Protein AF-A0A7S1GXP3-F1 (afdb_monomer_lite)

Radius of gyration: 18.38 Å; chains: 1; bounding box: 56×47×36 Å

Structure (mmCIF, N/CA/C/O backbone):
data_AF-A0A7S1GXP3-F1
#
_entry.id   AF-A0A7S1GXP3-F1
#
loop_
_atom_site.group_PDB
_atom_site.id
_atom_site.type_symbol
_atom_site.label_atom_id
_atom_site.label_alt_id
_atom_site.label_comp_id
_atom_site.label_asym_id
_atom_site.label_entity_id
_atom_site.label_seq_id
_atom_site.pdbx_PDB_ins_code
_atom_site.Cartn_x
_atom_site.Cartn_y
_atom_site.Cartn_z
_atom_site.occupancy
_atom_site.B_iso_or_equiv
_atom_site.auth_seq_id
_atom_site.auth_comp_id
_atom_site.auth_asym_id
_atom_site.auth_atom_id
_atom_site.pdbx_PDB_model_num
ATOM 1 N N . SER A 1 1 ? -36.654 4.474 -5.657 1.00 40.50 1 SER A N 1
ATOM 2 C CA . SER A 1 1 ? -35.958 5.036 -4.488 1.00 40.50 1 SER A CA 1
ATOM 3 C C . SER A 1 1 ? -34.924 6.006 -5.019 1.00 40.50 1 SER A C 1
ATOM 5 O O . SER A 1 1 ? -34.072 5.576 -5.785 1.00 40.50 1 SER A O 1
ATOM 7 N N . ALA A 1 2 ? -35.104 7.306 -4.794 1.00 31.89 2 ALA A N 1
ATOM 8 C CA . ALA A 1 2 ? -34.256 8.334 -5.389 1.00 31.89 2 ALA A CA 1
ATOM 9 C C . ALA A 1 2 ? -32.862 8.294 -4.750 1.00 31.89 2 ALA A C 1
ATOM 11 O O . ALA A 1 2 ? -32.750 8.305 -3.524 1.00 31.89 2 ALA A O 1
ATOM 12 N N . ILE A 1 3 ? -31.820 8.247 -5.581 1.00 35.88 3 ILE A N 1
ATOM 13 C CA . ILE A 1 3 ? -30.458 8.573 -5.163 1.00 35.88 3 ILE A CA 1
ATOM 14 C C . ILE A 1 3 ? -30.522 10.033 -4.725 1.00 35.88 3 ILE A C 1
ATOM 16 O O . ILE A 1 3 ? -30.713 10.928 -5.545 1.00 35.88 3 ILE A O 1
ATOM 20 N N . VAL A 1 4 ? -30.484 10.262 -3.415 1.00 35.09 4 VAL A N 1
ATOM 21 C CA . VAL A 1 4 ? -30.341 11.609 -2.879 1.00 35.09 4 VAL A CA 1
ATOM 22 C C . VAL A 1 4 ? -28.924 12.022 -3.229 1.00 35.09 4 VAL A C 1
ATOM 24 O O . VAL A 1 4 ? -27.967 11.542 -2.624 1.00 35.09 4 VAL A O 1
ATOM 27 N N . ASP A 1 5 ? -28.819 12.868 -4.245 1.00 39.25 5 ASP A N 1
ATOM 28 C CA . ASP A 1 5 ? -27.601 13.533 -4.670 1.00 39.25 5 ASP A CA 1
ATOM 29 C C . ASP A 1 5 ? -27.156 14.474 -3.541 1.00 39.25 5 ASP A C 1
ATOM 31 O O . ASP A 1 5 ? -27.454 15.666 -3.511 1.00 39.25 5 ASP A O 1
ATOM 35 N N . ARG A 1 6 ? -26.520 13.902 -2.514 1.00 40.72 6 ARG A N 1
ATOM 36 C CA . ARG A 1 6 ? -25.818 14.653 -1.473 1.00 40.72 6 ARG A CA 1
ATOM 37 C C . ARG A 1 6 ? -24.426 15.024 -1.979 1.00 40.72 6 ARG A C 1
ATOM 39 O O . ARG A 1 6 ? -23.439 14.842 -1.271 1.00 40.72 6 ARG A O 1
ATOM 46 N N . CYS A 1 7 ? -24.340 15.607 -3.174 1.00 42.84 7 CYS A N 1
ATOM 47 C CA . CYS A 1 7 ? -23.332 16.631 -3.386 1.00 42.84 7 CYS A CA 1
ATOM 48 C C . CYS A 1 7 ? -23.672 17.747 -2.399 1.00 42.84 7 CYS A C 1
ATOM 50 O O . CYS A 1 7 ? -24.620 18.507 -2.586 1.00 42.84 7 CYS A O 1
ATOM 52 N N . LEU A 1 8 ? -22.952 17.731 -1.276 1.00 45.56 8 LEU A N 1
ATOM 53 C CA . LEU A 1 8 ? -22.948 18.757 -0.245 1.00 45.56 8 LEU A CA 1
ATOM 54 C C . LEU A 1 8 ? -23.162 20.120 -0.902 1.00 45.56 8 LEU A C 1
ATOM 56 O O . LEU A 1 8 ? -22.421 20.491 -1.813 1.00 45.56 8 LEU A O 1
ATOM 60 N N . SER A 1 9 ? -24.192 20.836 -0.448 1.00 44.81 9 SER A N 1
ATOM 61 C CA . SER A 1 9 ? -24.385 22.251 -0.741 1.00 44.81 9 SER A CA 1
ATOM 62 C C . SER A 1 9 ? -23.021 22.937 -0.716 1.00 44.81 9 SER A C 1
ATOM 64 O O . SER A 1 9 ? -22.369 22.916 0.329 1.00 44.81 9 SER A O 1
ATOM 66 N N . GLN A 1 10 ? -22.569 23.457 -1.861 1.00 48.44 10 GLN A N 1
ATOM 67 C CA . GLN A 1 10 ? -21.279 24.128 -2.005 1.00 48.44 10 GLN A CA 1
ATOM 68 C C . GLN A 1 10 ? -21.212 25.322 -1.045 1.00 48.44 10 GLN A C 1
ATOM 70 O O . GLN A 1 10 ? -21.553 26.450 -1.389 1.00 48.44 10 GLN A O 1
ATOM 75 N N . SER A 1 11 ? -20.739 25.089 0.175 1.00 53.84 11 SER A N 1
ATOM 76 C CA . SER A 1 11 ? -19.990 26.099 0.904 1.00 53.84 11 SER A CA 1
ATOM 77 C C . SER A 1 11 ? -18.793 26.456 0.027 1.00 53.84 11 SER A C 1
ATOM 79 O O . SER A 1 11 ? -18.095 25.552 -0.433 1.00 53.84 11 SER A O 1
ATOM 81 N N . ALA A 1 12 ? -18.630 27.753 -0.258 1.00 56.69 12 ALA A N 1
ATOM 82 C CA . ALA A 1 12 ? -17.593 28.322 -1.113 1.00 56.69 12 ALA A CA 1
ATOM 83 C C . ALA A 1 12 ? -16.287 27.528 -0.998 1.00 56.69 12 ALA A C 1
ATOM 85 O O . ALA A 1 12 ? -15.641 27.520 0.050 1.00 56.69 12 ALA A O 1
ATOM 86 N N . CYS A 1 13 ? -15.950 26.792 -2.053 1.00 61.22 13 CYS A N 1
ATOM 87 C CA . CYS A 1 13 ? -14.786 25.934 -2.024 1.00 61.22 13 CYS A CA 1
ATOM 88 C C . CYS A 1 13 ? -13.539 26.821 -1.954 1.00 61.22 13 CYS A C 1
ATOM 90 O O . CYS A 1 13 ? -13.283 27.624 -2.853 1.00 61.22 13 CYS A O 1
ATOM 92 N N . SER A 1 14 ? -12.801 26.730 -0.851 1.00 62.28 14 SER A N 1
ATOM 93 C CA . SER A 1 14 ? -11.547 27.451 -0.681 1.00 62.28 14 SER A CA 1
ATOM 94 C C . SER A 1 14 ? -10.532 26.890 -1.673 1.00 62.28 14 SER A C 1
ATOM 96 O O . SER A 1 14 ? -10.102 25.744 -1.557 1.00 62.28 14 SER A O 1
ATOM 98 N N . SER A 1 15 ? -10.168 27.691 -2.676 1.00 69.75 15 SER A N 1
ATOM 99 C CA . SER A 1 15 ? -9.175 27.296 -3.673 1.00 69.75 15 SER A CA 1
ATOM 100 C C . SER A 1 15 ? -7.847 26.984 -2.985 1.00 69.75 15 SER A C 1
ATOM 102 O O . SER A 1 15 ? -7.285 27.852 -2.309 1.00 69.75 15 SER A O 1
ATOM 104 N N . TYR A 1 16 ? -7.326 25.774 -3.173 1.00 80.50 16 TYR A N 1
ATOM 105 C CA . TYR A 1 16 ? -5.973 25.444 -2.744 1.00 80.50 16 TYR A CA 1
ATOM 106 C C . TYR A 1 16 ? -4.968 26.390 -3.433 1.00 80.50 16 TYR A C 1
ATOM 108 O O . TYR A 1 16 ? -5.070 26.587 -4.651 1.00 80.50 16 TYR A O 1
ATOM 116 N N . PRO A 1 17 ? -4.010 26.996 -2.702 1.00 82.12 17 PRO A N 1
ATOM 117 C CA . PRO A 1 17 ? -3.095 27.970 -3.286 1.00 82.12 17 PRO A CA 1
ATOM 118 C C . PRO A 1 17 ? -2.357 27.404 -4.503 1.00 82.12 17 PRO A C 1
ATOM 120 O O . PRO A 1 17 ? -1.754 26.336 -4.433 1.00 82.12 17 PRO A O 1
ATOM 123 N N . SER A 1 18 ? -2.370 28.144 -5.613 1.00 84.56 18 SER A N 1
ATOM 124 C CA . SER A 1 18 ? -1.707 27.778 -6.878 1.00 84.56 18 SER A CA 1
ATOM 125 C C . SER A 1 18 ? -2.255 26.534 -7.595 1.00 84.56 18 SER A C 1
ATOM 127 O O . SER A 1 18 ? -1.629 26.061 -8.543 1.00 84.56 18 SER A O 1
ATOM 129 N N . ALA A 1 19 ? -3.418 26.006 -7.200 1.00 86.81 19 ALA A N 1
ATOM 130 C CA . ALA A 1 19 ? -4.090 24.967 -7.970 1.00 86.81 19 ALA A CA 1
ATOM 131 C C . ALA A 1 19 ? -4.846 25.586 -9.156 1.00 86.81 19 ALA A C 1
ATOM 133 O O . ALA A 1 19 ? -5.700 26.453 -8.976 1.00 86.81 19 ALA A O 1
ATOM 134 N N . TRP A 1 20 ? -4.561 25.111 -10.369 1.00 89.88 20 TRP A N 1
ATOM 135 C CA . TRP A 1 20 ? -5.421 25.344 -11.527 1.00 89.88 20 TRP A CA 1
ATOM 136 C C . TRP A 1 20 ? -6.321 24.127 -11.728 1.00 89.88 20 TRP A C 1
ATOM 138 O O . TRP A 1 20 ? -5.839 22.994 -11.753 1.00 89.88 20 TRP A O 1
ATOM 148 N N . VAL A 1 21 ? -7.621 24.364 -11.879 1.00 87.50 21 VAL A N 1
ATOM 149 C CA . VAL A 1 21 ? -8.617 23.328 -12.168 1.00 87.50 21 VAL A CA 1
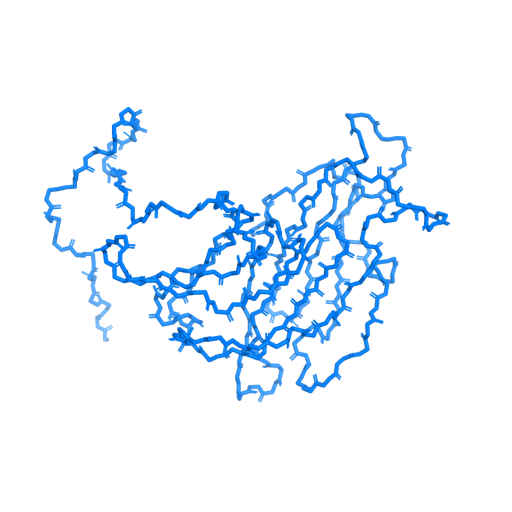ATOM 150 C C . VAL A 1 21 ? -9.512 23.783 -13.327 1.00 87.50 21 VAL A C 1
ATOM 152 O O . VAL A 1 21 ? -9.749 24.987 -13.465 1.00 87.50 21 VAL A O 1
ATOM 155 N N . PRO A 1 22 ? -10.019 22.864 -14.170 1.00 88.50 22 PRO A N 1
ATOM 156 C CA . PRO A 1 22 ? -10.976 23.213 -15.218 1.00 88.50 22 PRO A CA 1
ATOM 157 C C . PRO A 1 22 ? -12.280 23.806 -14.645 1.00 88.50 22 PRO A C 1
ATOM 159 O O . PRO A 1 22 ? -12.619 23.541 -13.488 1.00 88.50 22 PRO A O 1
ATOM 162 N N . PRO A 1 23 ? -13.064 24.558 -15.443 1.00 85.94 23 PRO A N 1
ATOM 163 C CA . PRO A 1 23 ? -14.382 25.035 -15.023 1.00 85.94 23 PRO A CA 1
ATOM 164 C C . PRO A 1 23 ? -15.277 23.897 -14.508 1.00 85.94 23 PRO A C 1
ATOM 166 O O . PRO A 1 23 ? -15.335 22.828 -15.111 1.00 85.94 23 PRO A O 1
ATOM 169 N N . GLY A 1 24 ? -15.980 24.133 -13.397 1.00 86.44 24 GLY A N 1
ATOM 170 C CA . GLY A 1 24 ? -16.837 23.135 -12.742 1.00 86.44 24 GLY A CA 1
ATOM 171 C C . GLY A 1 24 ? -16.131 22.262 -11.698 1.00 86.44 24 GLY A C 1
ATOM 172 O O . GLY A 1 24 ? -16.804 21.524 -10.983 1.00 86.44 24 GLY A O 1
ATOM 173 N N . PHE A 1 25 ? -14.809 22.381 -11.553 1.00 86.69 25 PHE A N 1
ATOM 174 C CA . PHE A 1 25 ? -14.033 21.687 -10.526 1.00 86.69 25 PHE A CA 1
ATOM 175 C C . PHE A 1 25 ? -13.554 22.646 -9.436 1.00 86.69 25 PHE A C 1
ATOM 177 O O . PHE A 1 25 ? -13.436 23.853 -9.642 1.00 86.69 25 PHE A O 1
ATOM 184 N N . CYS A 1 26 ? -13.233 22.085 -8.273 1.00 85.44 26 CYS A N 1
ATOM 185 C CA . CYS A 1 26 ? -12.512 22.780 -7.218 1.00 85.44 26 CYS A CA 1
ATOM 186 C C . CYS A 1 26 ? -11.460 21.860 -6.591 1.00 85.44 26 CYS A C 1
ATOM 188 O O . CYS A 1 26 ? -11.635 20.643 -6.559 1.00 85.44 26 CYS A O 1
ATOM 190 N N . ALA A 1 27 ? -10.386 22.454 -6.074 1.00 86.19 27 ALA A N 1
ATOM 191 C CA . ALA A 1 27 ? -9.400 21.788 -5.239 1.00 86.19 27 ALA A CA 1
ATOM 192 C C . ALA A 1 27 ? -9.334 22.484 -3.877 1.00 86.19 27 ALA A C 1
ATOM 194 O O . ALA A 1 27 ? -9.198 23.705 -3.815 1.00 86.19 27 ALA A O 1
ATOM 195 N N . SER A 1 28 ? -9.380 21.700 -2.805 1.00 85.25 28 SER A N 1
ATOM 196 C CA . SER A 1 28 ? -9.236 22.153 -1.423 1.00 85.25 28 SER A CA 1
ATOM 197 C C . SER A 1 28 ? -8.336 21.188 -0.647 1.00 85.25 28 SER A C 1
ATOM 199 O O . SER A 1 28 ? -8.083 20.060 -1.076 1.00 85.25 28 SER A O 1
ATOM 201 N N . SER A 1 29 ? -7.810 21.640 0.492 1.00 84.56 29 SER A N 1
ATOM 202 C CA . SER A 1 29 ? -7.067 20.762 1.398 1.00 84.56 29 SER A CA 1
ATOM 203 C C . SER A 1 29 ? -8.042 19.916 2.212 1.00 84.56 29 SER A C 1
ATOM 205 O O . SER A 1 29 ? -8.909 20.470 2.884 1.00 84.56 29 SER A O 1
ATOM 207 N N . TYR A 1 30 ? -7.873 18.594 2.183 1.00 85.38 30 TYR A N 1
ATOM 208 C CA . TYR A 1 30 ? -8.660 17.671 3.006 1.00 85.38 30 TYR A CA 1
ATOM 209 C C . TYR A 1 30 ? -7.996 17.400 4.365 1.00 85.38 30 TYR A C 1
ATOM 211 O O . TYR A 1 30 ? -8.627 17.557 5.406 1.00 85.38 30 TYR A O 1
ATOM 219 N N . ALA A 1 31 ? -6.704 17.058 4.352 1.00 88.50 31 ALA A N 1
ATOM 220 C CA . ALA A 1 31 ? -5.888 16.849 5.545 1.00 88.50 31 ALA A CA 1
ATOM 221 C C . ALA A 1 31 ? -4.411 17.164 5.264 1.00 88.50 31 ALA A C 1
ATOM 223 O O . ALA A 1 31 ? -3.898 16.896 4.175 1.00 88.50 31 ALA A O 1
ATOM 224 N N . THR A 1 32 ? -3.714 17.694 6.265 1.00 89.19 32 THR A N 1
ATOM 225 C CA . THR A 1 32 ? -2.287 18.033 6.228 1.00 89.19 32 THR A CA 1
ATOM 226 C C . THR A 1 32 ? -1.509 17.308 7.338 1.00 89.19 32 THR A C 1
ATOM 228 O O . THR A 1 32 ? -2.064 16.574 8.158 1.00 89.19 32 THR A O 1
ATOM 231 N N . GLY A 1 33 ? -0.177 17.421 7.350 1.00 89.69 33 GLY A N 1
ATOM 232 C CA . GLY A 1 33 ? 0.675 16.769 8.363 1.00 89.69 33 GLY A CA 1
ATOM 233 C C . GLY A 1 33 ? 0.817 15.243 8.221 1.00 89.69 33 GLY A C 1
ATOM 234 O O . GLY A 1 33 ? 1.388 14.584 9.090 1.00 89.69 33 GLY A O 1
ATOM 235 N N . LEU A 1 34 ? 0.326 14.659 7.125 1.00 93.44 34 LEU A N 1
ATOM 236 C CA . LEU A 1 34 ? 0.559 13.259 6.754 1.00 93.44 34 LEU A CA 1
ATOM 237 C C . LEU A 1 34 ? 1.910 13.156 6.027 1.00 93.44 34 LEU A C 1
ATOM 239 O O . LEU A 1 34 ? 1.985 13.215 4.799 1.00 93.44 34 LEU A O 1
ATOM 243 N N . SER A 1 35 ? 2.998 13.078 6.800 1.00 95.56 35 SER A N 1
ATOM 244 C CA . SER A 1 35 ? 4.365 13.072 6.264 1.00 95.56 35 SER A CA 1
ATOM 245 C C . SER A 1 35 ? 4.568 11.935 5.259 1.00 95.56 35 SER A C 1
ATOM 247 O O . SER A 1 35 ? 4.411 10.753 5.577 1.00 95.56 35 SER A O 1
ATOM 249 N N . GLY A 1 36 ? 4.920 12.297 4.024 1.00 96.88 36 GLY A N 1
ATOM 250 C CA . GLY A 1 36 ? 5.107 11.337 2.943 1.00 96.88 36 GLY A CA 1
ATOM 251 C C . GLY A 1 36 ? 3.831 10.579 2.564 1.00 96.88 36 GLY A C 1
ATOM 252 O O . GLY A 1 36 ? 3.927 9.392 2.258 1.00 96.88 36 GLY A O 1
ATOM 253 N N . ALA A 1 37 ? 2.666 11.237 2.595 1.00 96.94 37 ALA A N 1
ATOM 254 C CA . ALA A 1 37 ? 1.414 10.684 2.083 1.00 96.94 37 ALA A CA 1
ATOM 255 C C . ALA A 1 37 ? 1.603 10.086 0.674 1.00 96.94 37 ALA A C 1
ATOM 257 O O . ALA A 1 37 ? 2.136 10.737 -0.234 1.00 96.94 37 ALA A O 1
ATOM 258 N N . ARG A 1 38 ? 1.223 8.816 0.510 1.00 97.81 38 ARG A N 1
ATOM 259 C CA . ARG A 1 38 ? 1.308 8.070 -0.751 1.00 97.81 38 ARG A CA 1
ATOM 260 C C . ARG A 1 38 ? -0.028 7.429 -1.083 1.00 97.81 38 ARG A C 1
ATOM 262 O O . ARG A 1 38 ? -0.956 8.180 -1.341 1.00 97.81 38 ARG A O 1
ATOM 269 N N . GLY A 1 39 ? -0.113 6.101 -1.172 1.00 97.44 39 GLY A N 1
ATOM 270 C CA . GLY A 1 39 ? -1.338 5.435 -1.598 1.00 97.44 39 GLY A CA 1
ATOM 271 C C . GLY A 1 39 ? -2.529 5.901 -0.773 1.00 97.44 39 GLY A C 1
ATOM 272 O O . GLY A 1 39 ? -2.420 6.084 0.444 1.00 97.44 39 GLY A O 1
ATOM 273 N N . LEU A 1 40 ? -3.627 6.122 -1.482 1.00 96.75 40 LEU A N 1
ATOM 274 C CA . LEU A 1 40 ? -4.908 6.540 -0.950 1.00 96.75 40 LEU A CA 1
ATOM 275 C C . LEU A 1 40 ? -5.914 5.451 -1.290 1.00 96.75 40 LEU A C 1
ATOM 277 O O . LEU A 1 40 ? -5.949 4.989 -2.431 1.00 96.75 40 LEU A O 1
ATOM 281 N N . PHE A 1 41 ? -6.732 5.071 -0.321 1.00 97.00 41 PHE A N 1
ATOM 282 C CA . PHE A 1 41 ? -7.862 4.189 -0.553 1.00 97.00 41 PHE A CA 1
ATOM 283 C C . PHE A 1 41 ? -9.124 4.819 0.028 1.00 97.00 41 PHE A C 1
ATOM 285 O O . PHE A 1 41 ? -9.163 5.171 1.208 1.00 97.00 41 PHE A O 1
ATOM 292 N N . LEU A 1 42 ? -10.135 4.973 -0.825 1.00 92.31 42 LEU A N 1
ATOM 293 C CA . LEU A 1 42 ? -11.437 5.521 -0.475 1.00 92.31 42 LEU A CA 1
ATOM 294 C C . LEU A 1 42 ? -12.514 4.719 -1.197 1.00 92.31 42 LEU A C 1
ATOM 296 O O . LEU A 1 42 ? -12.686 4.838 -2.407 1.00 92.31 42 LEU A O 1
ATOM 300 N N . ASP A 1 43 ? -13.257 3.941 -0.428 1.00 92.81 43 ASP A N 1
ATOM 301 C CA . ASP A 1 43 ? -14.490 3.306 -0.863 1.00 92.81 43 ASP A CA 1
ATOM 302 C C . ASP A 1 43 ? -15.438 3.343 0.330 1.00 92.81 43 ASP A C 1
ATOM 304 O O . ASP A 1 43 ? -15.196 2.695 1.347 1.00 92.81 43 ASP A O 1
ATOM 308 N N . ALA A 1 44 ? -16.512 4.126 0.219 1.00 89.62 44 ALA A N 1
ATOM 309 C CA . ALA A 1 44 ? -17.420 4.359 1.335 1.00 89.62 44 ALA A CA 1
ATOM 310 C C . ALA A 1 44 ? -18.041 3.064 1.886 1.00 89.62 44 ALA A C 1
ATOM 312 O O . ALA A 1 44 ? -18.314 2.991 3.083 1.00 89.62 44 ALA A O 1
ATOM 313 N N . SER A 1 45 ? -18.224 2.043 1.041 1.00 90.44 45 SER A N 1
ATOM 314 C CA . SER A 1 45 ? -18.756 0.743 1.460 1.00 90.44 45 SER A CA 1
ATOM 315 C C . SER A 1 45 ? -17.735 -0.090 2.238 1.00 90.44 45 SER A C 1
ATOM 317 O O . SER A 1 45 ? -18.116 -0.864 3.115 1.00 90.44 45 SER A O 1
ATOM 319 N N . LEU A 1 46 ? -16.442 0.110 1.966 1.00 92.44 46 LEU A N 1
ATOM 320 C CA . LEU A 1 46 ? -15.351 -0.665 2.554 1.00 92.44 46 LEU A CA 1
ATOM 321 C C . LEU A 1 46 ? -14.690 0.043 3.737 1.00 92.44 46 LEU A C 1
ATOM 323 O O . LEU A 1 46 ? -14.127 -0.630 4.592 1.00 92.44 46 LEU A O 1
ATOM 327 N N . THR A 1 47 ? -14.758 1.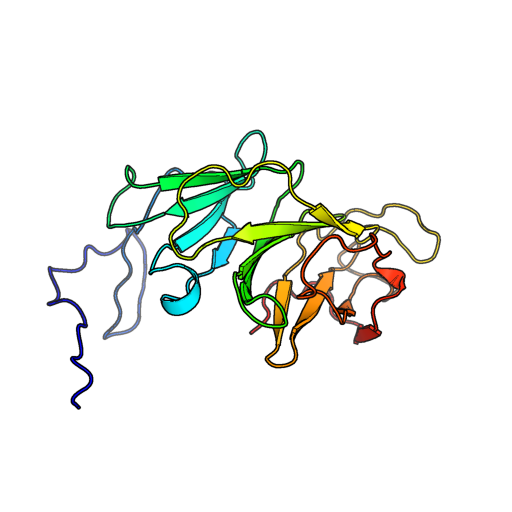373 3.819 1.00 93.12 47 THR A N 1
ATOM 328 C CA . THR A 1 47 ? -14.076 2.174 4.853 1.00 93.12 47 THR A CA 1
ATOM 329 C C . THR A 1 47 ? -15.018 3.014 5.711 1.00 93.12 47 THR A C 1
ATOM 331 O O . THR A 1 47 ? -14.546 3.780 6.545 1.00 93.12 47 THR A O 1
ATOM 334 N N . ASN A 1 48 ? -16.340 2.906 5.527 1.00 92.00 48 ASN A N 1
ATOM 335 C CA . ASN A 1 48 ? -17.327 3.802 6.151 1.00 92.00 48 ASN A CA 1
ATOM 336 C C . ASN A 1 48 ? -17.087 5.293 5.807 1.00 92.00 48 ASN A C 1
ATOM 338 O O . ASN A 1 48 ? -17.393 6.191 6.589 1.00 92.00 48 ASN A O 1
ATOM 342 N N . GLY A 1 49 ? -16.514 5.554 4.627 1.00 91.62 49 GLY A N 1
ATOM 343 C CA . GLY A 1 49 ? -16.190 6.899 4.147 1.00 91.62 49 GLY A CA 1
ATOM 344 C C . GLY A 1 49 ? -14.858 7.455 4.654 1.00 91.62 49 GLY A C 1
ATOM 345 O O . GLY A 1 49 ? -14.491 8.559 4.257 1.00 91.62 49 GLY A O 1
ATOM 346 N N . ASP A 1 50 ? -14.122 6.706 5.479 1.00 94.50 50 ASP A N 1
ATOM 347 C CA . ASP A 1 50 ? -12.781 7.096 5.909 1.00 94.50 50 ASP A CA 1
ATOM 348 C C . ASP A 1 50 ? -11.801 7.009 4.728 1.00 94.50 50 ASP A C 1
ATOM 350 O O . ASP A 1 50 ? -11.830 6.062 3.934 1.00 94.50 50 ASP A O 1
ATOM 354 N N . LEU A 1 51 ? -10.899 7.982 4.630 1.00 95.38 51 LEU A N 1
ATOM 355 C CA . LEU A 1 51 ? -9.772 7.946 3.706 1.00 95.38 51 LEU A CA 1
ATOM 356 C C . LEU A 1 51 ? -8.608 7.215 4.377 1.00 95.38 51 LEU A C 1
ATOM 358 O O . LEU A 1 51 ? -8.094 7.668 5.401 1.00 95.38 51 LEU A O 1
ATOM 362 N N . LEU A 1 52 ? -8.149 6.115 3.783 1.00 97.69 52 LEU A N 1
ATOM 363 C CA . LEU A 1 52 ? -6.954 5.415 4.248 1.00 97.69 52 LEU A CA 1
ATOM 364 C C . LEU A 1 52 ? -5.731 5.923 3.486 1.00 97.69 52 LEU A C 1
ATOM 366 O O . LEU A 1 52 ? -5.712 5.918 2.256 1.00 97.69 52 LEU A O 1
ATOM 370 N N . VAL A 1 53 ? -4.703 6.351 4.217 1.00 98.00 53 VAL A N 1
ATOM 371 C CA . VAL A 1 53 ? -3.501 6.979 3.656 1.00 98.00 53 VAL A CA 1
ATOM 372 C C . VAL A 1 53 ? -2.253 6.256 4.128 1.00 98.00 53 VAL A C 1
ATOM 374 O O . VAL A 1 53 ? -2.031 6.121 5.329 1.00 98.00 53 VAL A O 1
ATOM 377 N N . VAL A 1 54 ? -1.373 5.870 3.205 1.00 98.69 54 VAL A N 1
ATOM 378 C CA . VAL A 1 54 ? -0.012 5.449 3.573 1.00 98.69 54 VAL A CA 1
ATOM 379 C C . VAL A 1 54 ? 0.831 6.681 3.893 1.00 98.69 54 VAL A C 1
ATOM 381 O O . VAL A 1 54 ? 1.159 7.460 2.998 1.00 98.69 54 VAL A O 1
ATOM 384 N N . ALA A 1 55 ? 1.225 6.842 5.155 1.00 98.19 55 ALA A N 1
ATOM 385 C CA . ALA A 1 55 ? 2.125 7.888 5.634 1.00 98.19 55 ALA A CA 1
ATOM 386 C C . ALA A 1 55 ? 3.544 7.320 5.805 1.00 98.19 55 ALA A C 1
ATOM 388 O O . ALA A 1 55 ? 3.945 6.886 6.888 1.00 98.19 55 ALA A O 1
ATOM 389 N N . ARG A 1 56 ? 4.327 7.298 4.717 1.00 98.25 56 ARG A N 1
ATOM 390 C CA . ARG A 1 56 ? 5.660 6.658 4.724 1.00 98.25 56 ARG A CA 1
ATOM 391 C C . ARG A 1 56 ? 6.714 7.405 5.542 1.00 98.25 56 ARG A C 1
ATOM 393 O O . ARG A 1 56 ? 7.779 6.862 5.801 1.00 98.25 56 ARG A O 1
ATOM 400 N N . GLY A 1 57 ? 6.462 8.676 5.850 1.00 97.94 57 GLY A N 1
ATOM 401 C CA . GLY A 1 57 ? 7.370 9.528 6.615 1.00 97.94 57 GLY A CA 1
ATOM 402 C C . GLY A 1 57 ? 7.167 9.444 8.128 1.00 97.94 57 GLY A C 1
ATOM 403 O O . GLY A 1 57 ? 7.850 10.160 8.855 1.00 97.94 57 GLY A O 1
ATOM 404 N N . TYR A 1 58 ? 6.222 8.629 8.607 1.00 97.81 58 TYR A N 1
ATOM 405 C CA . TYR A 1 58 ? 6.078 8.325 10.033 1.00 97.81 58 TYR A CA 1
ATOM 406 C C . TYR A 1 58 ? 7.165 7.344 10.483 1.00 97.81 58 TYR A C 1
ATOM 408 O O . TYR A 1 58 ? 7.773 6.654 9.664 1.00 97.81 58 TYR A O 1
ATOM 416 N N . ASN A 1 59 ? 7.415 7.284 11.793 1.00 96.25 59 ASN A N 1
ATOM 417 C CA . ASN A 1 59 ? 8.380 6.360 12.377 1.00 96.25 59 ASN A CA 1
ATOM 418 C C . ASN A 1 59 ? 7.729 5.526 13.501 1.00 96.25 59 ASN A C 1
ATOM 420 O O . ASN A 1 59 ? 7.576 6.047 14.608 1.00 96.25 59 ASN A O 1
ATOM 424 N N . PRO A 1 60 ? 7.347 4.261 13.241 1.00 97.00 60 PRO A N 1
ATOM 425 C CA . PRO A 1 60 ? 7.431 3.569 11.950 1.00 97.00 60 PRO A CA 1
ATOM 426 C C . PRO A 1 60 ? 6.393 4.077 10.922 1.00 97.00 60 PRO A C 1
ATOM 428 O O . PRO A 1 60 ? 5.387 4.680 11.316 1.00 97.00 60 PRO A O 1
ATOM 431 N N . PRO A 1 61 ? 6.608 3.819 9.614 1.00 98.44 61 PRO A N 1
ATOM 432 C CA . PRO A 1 61 ? 5.618 4.064 8.568 1.00 98.44 61 PRO A CA 1
ATOM 433 C C . PRO A 1 61 ? 4.270 3.402 8.861 1.00 98.44 61 PRO A C 1
ATOM 435 O O . PRO A 1 61 ? 4.212 2.329 9.469 1.00 98.44 61 PRO A O 1
ATOM 438 N N . ALA A 1 62 ? 3.189 4.036 8.408 1.00 98.50 62 ALA A N 1
ATOM 439 C CA . ALA A 1 62 ? 1.846 3.666 8.836 1.00 98.50 62 ALA A CA 1
ATOM 440 C C . ALA A 1 62 ? 0.785 3.793 7.740 1.00 98.50 62 ALA A C 1
ATOM 442 O O . ALA A 1 62 ? 0.948 4.557 6.786 1.00 98.50 62 ALA A O 1
ATOM 443 N N . VAL A 1 63 ? -0.335 3.098 7.940 1.00 98.69 63 VAL A N 1
ATOM 444 C CA . VAL A 1 63 ? -1.624 3.444 7.337 1.00 98.69 63 VAL A CA 1
ATOM 445 C C . VAL A 1 63 ? -2.433 4.243 8.352 1.00 98.69 63 VAL A C 1
ATOM 447 O O . VAL A 1 63 ? -2.616 3.823 9.498 1.00 98.69 63 VAL A O 1
ATOM 450 N N . VAL A 1 64 ? -2.893 5.414 7.925 1.00 97.88 64 VAL A N 1
ATOM 451 C CA . VAL A 1 64 ? -3.650 6.372 8.729 1.00 97.88 64 VAL A CA 1
ATOM 452 C C . VAL A 1 64 ? -5.066 6.452 8.171 1.00 97.88 64 VAL A C 1
ATOM 454 O O . VAL A 1 64 ? -5.236 6.756 6.992 1.00 97.88 64 VAL A O 1
ATOM 457 N N . ALA A 1 65 ? -6.066 6.190 9.009 1.00 97.00 65 ALA A N 1
ATOM 458 C CA . ALA A 1 65 ? -7.453 6.519 8.708 1.00 97.00 65 ALA A CA 1
ATOM 459 C C . ALA A 1 65 ? -7.676 8.006 8.991 1.00 97.00 65 ALA A C 1
ATOM 461 O O . ALA A 1 65 ? -7.314 8.492 10.064 1.00 97.00 65 ALA A O 1
ATOM 462 N N . VAL A 1 66 ? -8.259 8.717 8.035 1.00 94.94 66 VAL A N 1
ATOM 463 C CA . VAL A 1 66 ? -8.623 10.131 8.133 1.00 94.94 66 VAL A CA 1
ATOM 464 C C . VAL A 1 66 ? -10.122 10.241 7.905 1.00 94.94 66 VAL A C 1
ATOM 466 O O . VAL A 1 66 ? -10.640 9.667 6.946 1.00 94.94 66 VAL A O 1
ATOM 469 N N . TRP A 1 67 ? -10.813 10.965 8.776 1.00 91.94 67 TRP A N 1
ATOM 470 C CA . TRP A 1 67 ? -12.253 11.180 8.681 1.00 91.94 67 TRP A CA 1
ATOM 471 C C . TRP A 1 67 ? -12.606 12.646 8.921 1.00 91.94 67 TRP A C 1
ATOM 473 O O . TRP A 1 67 ? -11.782 13.431 9.376 1.00 91.94 67 TRP A O 1
ATOM 483 N N . GLY A 1 68 ? -13.830 13.026 8.549 1.00 81.19 68 GLY A N 1
ATOM 484 C CA . GLY A 1 68 ? -14.297 14.407 8.672 1.00 81.19 68 GLY A CA 1
ATOM 485 C C . GLY A 1 68 ? -13.509 15.397 7.812 1.00 81.19 68 GLY A C 1
ATOM 486 O O . GLY A 1 68 ? -12.829 15.016 6.863 1.00 81.19 68 GLY A O 1
ATOM 487 N N . SER A 1 69 ? -13.656 16.690 8.094 1.00 64.81 69 SER A N 1
ATOM 488 C CA . SER A 1 69 ? -12.937 17.769 7.407 1.00 64.81 69 SER A CA 1
ATOM 489 C C . SER A 1 69 ? -12.033 18.490 8.408 1.00 64.81 69 SER A C 1
ATOM 491 O O . SER A 1 69 ? -12.530 19.264 9.225 1.00 64.81 69 SER A O 1
ATOM 493 N N . GLY A 1 70 ? -10.720 18.246 8.357 1.00 56.59 70 GLY A N 1
ATOM 494 C CA . GLY A 1 70 ? -9.734 18.929 9.202 1.00 56.59 70 GLY A CA 1
ATOM 495 C C . GLY A 1 70 ? -8.580 18.042 9.685 1.00 56.59 70 GLY A C 1
ATOM 496 O O . GLY A 1 70 ? -8.654 16.819 9.679 1.00 56.59 70 GLY A O 1
ATOM 497 N N . ASP A 1 71 ? -7.498 18.673 10.149 1.00 60.66 71 ASP A N 1
ATOM 498 C CA . ASP A 1 71 ? -6.226 18.009 10.499 1.00 60.66 71 ASP A CA 1
ATOM 499 C C . ASP A 1 71 ? -6.254 17.157 11.788 1.00 60.66 71 ASP A C 1
ATOM 501 O O . ASP A 1 71 ? -5.262 16.489 12.112 1.00 60.66 71 ASP A O 1
ATOM 505 N N . ALA A 1 72 ? -7.353 17.208 12.549 1.00 66.19 72 ALA A N 1
ATOM 506 C CA . ALA A 1 72 ? -7.472 16.601 13.878 1.00 66.19 72 ALA A CA 1
ATOM 507 C C . ALA A 1 72 ? -8.125 15.207 13.875 1.00 66.19 72 ALA A C 1
ATOM 509 O O . ALA A 1 72 ? -7.894 14.422 14.792 1.00 66.19 72 ALA A O 1
ATOM 510 N N . GLU A 1 73 ? -8.912 14.876 12.854 1.00 89.75 73 GLU A N 1
ATOM 511 C CA . GLU A 1 73 ? -9.706 13.646 12.805 1.00 89.75 73 GLU A CA 1
ATOM 512 C C . GLU A 1 73 ? -8.965 12.544 12.038 1.00 89.75 73 GLU A C 1
ATOM 514 O O . GLU A 1 73 ? -9.237 12.239 10.878 1.00 89.75 73 GLU A O 1
ATOM 519 N N . ARG A 1 74 ? -7.955 11.966 12.695 1.00 94.00 74 ARG A N 1
ATOM 520 C CA . ARG A 1 74 ? -7.173 10.854 12.145 1.00 94.00 74 ARG A CA 1
ATOM 521 C C . ARG A 1 74 ? -6.669 9.899 13.215 1.00 94.00 74 ARG A C 1
ATOM 523 O O . ARG A 1 74 ? -6.451 10.291 14.360 1.00 94.00 74 ARG A O 1
ATOM 530 N N . ALA A 1 75 ? -6.398 8.666 12.807 1.00 95.94 75 ALA A N 1
ATOM 531 C CA . ALA A 1 75 ? -5.788 7.646 13.643 1.00 95.94 75 ALA A CA 1
ATOM 532 C C . ALA A 1 75 ? -4.837 6.776 12.823 1.00 95.94 75 ALA A C 1
ATOM 534 O O . ALA A 1 75 ? -5.151 6.365 11.706 1.00 95.94 75 ALA A O 1
ATOM 535 N N . THR A 1 76 ? -3.677 6.470 13.395 1.00 97.75 76 THR A N 1
ATOM 536 C CA . THR A 1 76 ? -2.822 5.396 12.886 1.00 97.75 76 THR A CA 1
ATOM 537 C C . THR A 1 76 ? -3.501 4.067 13.190 1.00 97.75 76 THR A C 1
ATOM 539 O O . THR A 1 76 ? -3.727 3.756 14.356 1.00 97.75 76 THR A O 1
ATOM 542 N N . ILE A 1 77 ? -3.833 3.306 12.148 1.00 98.50 77 ILE A N 1
ATOM 543 C CA . ILE A 1 77 ? -4.547 2.029 12.284 1.00 98.50 77 ILE A CA 1
ATOM 544 C C . ILE A 1 77 ? -3.655 0.827 11.980 1.00 98.50 77 ILE A C 1
ATOM 546 O O . ILE A 1 77 ? -3.907 -0.255 12.478 1.00 98.50 77 ILE A O 1
ATOM 550 N N . ALA A 1 78 ? -2.587 0.991 11.199 1.00 98.62 78 ALA A N 1
ATOM 551 C CA . ALA A 1 78 ? -1.628 -0.082 10.958 1.00 98.62 78 ALA A CA 1
ATOM 552 C C . ALA A 1 78 ? -0.215 0.479 10.897 1.00 98.62 78 ALA A C 1
ATOM 554 O O . ALA A 1 78 ? 0.023 1.498 10.245 1.00 98.62 78 ALA A O 1
ATOM 555 N N . GLN A 1 79 ? 0.730 -0.207 11.533 1.00 98.44 79 GLN A N 1
ATOM 556 C CA . GLN A 1 79 ? 2.149 0.122 11.473 1.00 98.44 79 GLN A CA 1
ATOM 557 C C . GLN A 1 79 ? 2.944 -1.103 11.052 1.00 98.44 79 GLN A C 1
ATOM 559 O O . GLN A 1 79 ? 2.761 -2.194 11.585 1.00 98.44 79 GLN A O 1
ATOM 564 N N . GLN A 1 80 ? 3.849 -0.910 10.098 1.00 98.19 80 GLN A N 1
ATOM 565 C CA . GLN A 1 80 ? 4.793 -1.938 9.690 1.00 98.19 80 GLN A CA 1
ATOM 566 C C . GLN A 1 80 ? 6.048 -1.274 9.135 1.00 98.19 80 GLN A C 1
ATOM 568 O O . GLN A 1 80 ? 5.991 -0.273 8.414 1.00 98.19 80 GLN A O 1
ATOM 573 N N . SER A 1 81 ? 7.208 -1.833 9.473 1.00 97.25 81 SER A N 1
ATOM 574 C CA . SER A 1 81 ? 8.474 -1.299 8.980 1.00 97.25 81 SER A CA 1
ATOM 575 C C . SER A 1 81 ? 8.518 -1.321 7.450 1.00 97.25 81 SER A C 1
ATOM 577 O O . SER A 1 81 ? 8.164 -2.310 6.804 1.00 97.25 81 SER A O 1
ATOM 579 N N . GLY A 1 82 ? 8.959 -0.207 6.869 1.00 97.06 82 GLY A N 1
ATOM 580 C CA . GLY A 1 82 ? 9.185 -0.080 5.434 1.00 97.06 82 GLY A CA 1
ATOM 581 C C . GLY A 1 82 ? 7.940 0.131 4.570 1.00 97.06 82 GLY A C 1
ATOM 582 O O . GLY A 1 82 ? 8.110 0.196 3.351 1.00 97.06 82 GLY A O 1
ATOM 583 N N . LEU A 1 83 ? 6.723 0.259 5.131 1.00 98.56 83 LEU A N 1
ATOM 584 C CA . LEU A 1 83 ? 5.550 0.641 4.327 1.00 98.56 83 LEU A CA 1
ATOM 585 C C . LEU A 1 83 ? 5.826 1.942 3.574 1.00 98.56 83 LEU A C 1
ATOM 587 O O . LEU A 1 83 ? 6.363 2.895 4.143 1.00 98.56 83 LEU A O 1
ATOM 591 N N . ASN A 1 84 ? 5.483 1.986 2.285 1.00 98.31 84 ASN A N 1
ATOM 592 C CA . ASN A 1 84 ? 5.910 3.115 1.460 1.00 98.31 84 ASN A CA 1
ATOM 593 C C . ASN A 1 84 ? 4.933 3.598 0.385 1.00 98.31 84 ASN A C 1
ATOM 595 O O . ASN A 1 84 ? 5.122 4.719 -0.106 1.00 98.31 84 ASN A O 1
ATOM 599 N N . HIS A 1 85 ? 3.939 2.797 -0.015 1.00 98.25 85 HIS A N 1
ATOM 600 C CA . HIS A 1 85 ? 3.060 3.181 -1.115 1.00 98.25 85 HIS A CA 1
ATOM 601 C C . HIS A 1 85 ? 1.712 2.465 -1.163 1.00 98.25 85 HIS A C 1
ATOM 603 O O . HIS A 1 85 ? 0.709 3.142 -0.978 1.00 98.25 85 HIS A O 1
ATOM 609 N N . GLY A 1 86 ? 1.673 1.165 -1.469 1.00 98.31 86 GLY A N 1
ATOM 610 C CA . GLY A 1 86 ? 0.431 0.461 -1.771 1.00 98.31 86 GLY A CA 1
ATOM 611 C C . GLY A 1 86 ? -0.491 0.352 -0.562 1.00 98.31 86 GLY A C 1
ATOM 612 O O . GLY A 1 86 ? -0.027 0.058 0.540 1.00 98.31 86 GLY A O 1
ATOM 613 N N . VAL A 1 87 ? -1.786 0.573 -0.795 1.00 98.56 87 VAL A N 1
ATOM 614 C CA . VAL A 1 87 ? -2.877 0.315 0.148 1.00 98.56 87 VAL A CA 1
ATOM 615 C C . VAL A 1 87 ? -4.125 -0.098 -0.624 1.00 98.56 87 VAL A C 1
ATOM 617 O O . VAL A 1 87 ? -4.437 0.490 -1.656 1.00 98.56 87 VAL A O 1
ATOM 620 N N . THR A 1 88 ? -4.826 -1.122 -0.150 1.00 98.00 88 THR A N 1
ATOM 621 C CA . THR A 1 88 ? -6.144 -1.511 -0.667 1.00 98.00 88 THR A CA 1
ATOM 622 C C . THR A 1 88 ? -6.932 -2.238 0.420 1.00 98.00 88 THR A C 1
ATOM 624 O O . THR A 1 88 ? -6.344 -2.702 1.398 1.00 98.00 88 THR A O 1
ATOM 627 N N . VAL A 1 89 ? -8.252 -2.327 0.277 1.00 97.56 89 VAL A N 1
ATOM 628 C CA . VAL A 1 89 ? -9.131 -3.086 1.174 1.00 97.56 89 VAL A CA 1
ATOM 629 C C . VAL A 1 89 ? -9.981 -4.028 0.336 1.00 97.56 89 VAL A C 1
ATOM 631 O O . VAL A 1 89 ? -10.445 -3.654 -0.738 1.00 97.56 89 VAL A O 1
ATOM 634 N N . ALA A 1 90 ? -10.211 -5.241 0.831 1.00 96.06 90 ALA A N 1
ATOM 635 C CA . ALA A 1 90 ? -11.188 -6.150 0.242 1.00 96.06 90 ALA A CA 1
ATOM 636 C C . ALA A 1 90 ? -11.878 -6.995 1.301 1.00 96.06 90 ALA A C 1
ATOM 638 O O . ALA A 1 90 ? -11.295 -7.311 2.334 1.00 96.06 90 ALA A O 1
ATOM 639 N N . GLU A 1 91 ? -13.112 -7.394 1.016 1.00 95.12 91 GLU A N 1
ATOM 640 C CA . GLU A 1 91 ? -13.866 -8.329 1.847 1.00 95.12 91 GLU A CA 1
ATOM 641 C C . GLU A 1 91 ? -13.146 -9.685 1.921 1.00 95.12 91 GLU A C 1
ATOM 643 O O . GLU A 1 91 ? -12.529 -10.125 0.950 1.00 95.12 91 GLU A O 1
ATOM 648 N N . MET A 1 92 ? -13.221 -10.377 3.051 1.00 95.19 92 MET A N 1
ATOM 649 C CA . MET A 1 92 ? -12.711 -11.743 3.175 1.00 95.19 92 MET A CA 1
ATOM 650 C C . MET A 1 92 ? -13.491 -12.705 2.266 1.00 95.19 92 MET A C 1
ATOM 652 O O . MET A 1 92 ? -14.661 -12.490 1.943 1.00 95.19 92 MET A O 1
ATOM 656 N N . GLU A 1 93 ? -12.841 -13.770 1.811 1.00 93.56 93 GLU A N 1
ATOM 657 C CA . GLU A 1 93 ? -13.530 -14.860 1.124 1.00 93.56 93 GLU A CA 1
ATOM 658 C C . GLU A 1 93 ? -14.498 -15.549 2.098 1.00 93.56 93 GLU A C 1
ATOM 660 O O . GLU A 1 93 ? -14.135 -15.845 3.234 1.00 93.56 93 GLU A O 1
ATOM 665 N N . GLY A 1 94 ? -15.742 -15.775 1.666 1.00 89.88 94 GLY A N 1
ATOM 666 C CA . GLY A 1 94 ? -16.809 -16.285 2.537 1.00 89.88 94 GLY A CA 1
ATOM 667 C C . GLY A 1 94 ? -17.486 -15.222 3.416 1.00 89.88 94 GLY A C 1
ATOM 668 O O . GLY A 1 94 ? -18.415 -15.558 4.149 1.00 89.88 94 GLY A O 1
ATOM 669 N N . GLY A 1 95 ? -17.076 -13.952 3.311 1.00 89.12 95 GLY A N 1
ATOM 670 C CA . GLY A 1 95 ? -17.634 -12.836 4.076 1.00 89.12 95 GLY A CA 1
ATOM 671 C C . GLY A 1 95 ? -17.127 -12.775 5.522 1.00 89.12 95 GLY A C 1
ATOM 672 O O . GLY A 1 95 ? -16.142 -13.410 5.890 1.00 89.12 95 GLY A O 1
ATOM 673 N N . GLY A 1 96 ? -17.801 -11.980 6.359 1.00 86.44 96 GLY A N 1
ATOM 674 C CA . GLY A 1 96 ? -17.518 -11.900 7.802 1.00 86.44 96 GLY A CA 1
ATOM 675 C C . GLY A 1 96 ? -16.425 -10.907 8.214 1.00 86.44 96 GLY A C 1
ATOM 676 O O . GLY A 1 96 ? -16.119 -10.803 9.400 1.00 86.44 96 GLY A O 1
ATOM 677 N N . GLY A 1 97 ? -15.868 -10.146 7.273 1.00 93.12 97 GLY A N 1
ATOM 678 C CA . GLY A 1 97 ? -14.901 -9.090 7.560 1.00 93.12 97 GLY A CA 1
ATOM 679 C C . GLY A 1 97 ? -14.185 -8.604 6.308 1.00 93.12 97 GLY A C 1
ATOM 680 O O . GLY A 1 97 ? -14.493 -9.032 5.195 1.00 93.12 97 GLY A O 1
ATOM 681 N N . TYR A 1 98 ? -13.201 -7.731 6.498 1.00 96.38 98 TYR A N 1
ATOM 682 C CA . TYR A 1 98 ? -12.347 -7.217 5.433 1.00 96.38 98 TYR A CA 1
ATOM 683 C C . TYR A 1 98 ? -10.883 -7.408 5.804 1.00 96.38 98 TYR A C 1
ATOM 685 O O . TYR A 1 98 ? -10.531 -7.586 6.967 1.00 96.38 98 TYR A O 1
ATOM 693 N N . PHE A 1 99 ? -10.021 -7.339 4.804 1.00 97.88 99 PHE A N 1
ATOM 694 C CA . PHE A 1 99 ? -8.593 -7.182 4.984 1.00 97.88 99 PHE A CA 1
ATOM 695 C C . PHE A 1 99 ? -8.164 -5.821 4.455 1.00 97.88 99 PHE A C 1
ATOM 697 O O . PHE A 1 99 ? -8.524 -5.450 3.338 1.00 97.88 99 PHE A O 1
ATOM 704 N N . LEU A 1 100 ? -7.360 -5.111 5.242 1.00 98.38 100 LEU A N 1
ATOM 705 C CA . LEU A 1 100 ? -6.545 -3.993 4.782 1.00 98.38 100 LEU A CA 1
ATOM 706 C C . LEU A 1 100 ? -5.197 -4.553 4.344 1.00 98.38 100 LEU A C 1
ATOM 708 O O . LEU A 1 100 ? -4.564 -5.270 5.113 1.00 98.38 100 LEU A O 1
ATOM 712 N N . TYR A 1 101 ? -4.743 -4.209 3.144 1.00 98.62 101 TYR A N 1
ATOM 713 C CA . TYR A 1 101 ? -3.443 -4.600 2.606 1.00 98.62 101 TYR A CA 1
ATOM 714 C C . TYR A 1 101 ? -2.549 -3.376 2.479 1.00 98.62 101 TYR A C 1
ATOM 716 O O . TYR A 1 101 ? -3.013 -2.323 2.044 1.00 98.62 101 TYR A O 1
ATOM 724 N N . ALA A 1 102 ? -1.265 -3.516 2.801 1.00 98.81 102 ALA A N 1
ATOM 725 C CA . ALA A 1 102 ? -0.272 -2.476 2.558 1.00 98.81 102 ALA A CA 1
ATOM 726 C C . ALA A 1 102 ? 1.089 -3.072 2.197 1.00 98.81 102 ALA A C 1
ATOM 728 O O . ALA A 1 102 ? 1.414 -4.199 2.577 1.00 98.81 102 ALA A O 1
ATOM 729 N N . SER A 1 103 ? 1.901 -2.315 1.461 1.00 98.81 103 SER A N 1
ATOM 730 C CA . SER A 1 103 ? 3.177 -2.810 0.935 1.00 98.81 103 SER A CA 1
ATOM 731 C C . SER A 1 103 ? 4.396 -2.024 1.413 1.00 98.81 103 SER A C 1
ATOM 733 O O . SER A 1 103 ? 4.392 -0.785 1.427 1.00 98.81 103 SER A O 1
ATOM 735 N N . SER A 1 104 ? 5.485 -2.748 1.664 1.00 98.62 104 SER A N 1
ATOM 736 C CA . SER A 1 104 ? 6.847 -2.209 1.639 1.00 98.62 104 SER A CA 1
ATOM 737 C C . SER A 1 104 ? 7.486 -2.408 0.259 1.00 98.62 104 SER A C 1
ATOM 739 O O . SER A 1 104 ? 6.826 -2.844 -0.682 1.00 98.62 104 SER A O 1
ATOM 741 N N . SER A 1 105 ? 8.782 -2.115 0.119 1.00 97.88 105 SER A N 1
ATOM 742 C CA . SER A 1 105 ? 9.537 -2.444 -1.099 1.00 97.88 105 SER A CA 1
ATOM 743 C C . SER A 1 105 ? 9.762 -3.946 -1.306 1.00 97.88 105 SER A C 1
ATOM 745 O O . SER A 1 105 ? 10.045 -4.358 -2.429 1.00 97.88 105 SER A O 1
ATOM 747 N N . ASP A 1 106 ? 9.652 -4.758 -0.254 1.00 98.06 106 ASP A N 1
ATOM 748 C CA . ASP A 1 106 ? 10.015 -6.183 -0.290 1.00 98.06 106 ASP A CA 1
ATOM 749 C C . ASP A 1 106 ? 8.849 -7.117 0.056 1.00 98.06 106 ASP A C 1
ATOM 751 O O . ASP A 1 106 ? 8.926 -8.308 -0.231 1.00 98.06 106 ASP A O 1
ATOM 755 N N . ALA A 1 107 ? 7.769 -6.597 0.649 1.00 98.50 107 ALA A N 1
ATOM 756 C CA . ALA A 1 107 ? 6.673 -7.424 1.134 1.00 98.50 107 ALA A CA 1
ATOM 757 C C . ALA A 1 107 ? 5.290 -6.773 1.011 1.00 98.50 107 ALA A C 1
ATOM 759 O O . ALA A 1 107 ? 5.151 -5.547 1.033 1.00 98.50 107 ALA A O 1
ATOM 760 N N . VAL A 1 108 ? 4.264 -7.625 0.948 1.00 98.75 108 VAL A N 1
ATOM 761 C CA . VAL A 1 108 ? 2.856 -7.256 1.147 1.00 98.75 108 VAL A CA 1
ATOM 762 C C . VAL A 1 108 ? 2.387 -7.822 2.477 1.00 98.75 108 VAL A C 1
ATOM 764 O O . VAL A 1 108 ? 2.607 -8.999 2.767 1.00 98.75 108 VAL A O 1
ATOM 767 N N . TYR A 1 109 ? 1.713 -6.981 3.250 1.00 98.62 109 TYR A N 1
ATOM 768 C CA . TYR A 1 109 ? 1.110 -7.317 4.530 1.00 98.62 109 TYR A CA 1
ATOM 769 C C . TYR A 1 109 ? -0.400 -7.148 4.459 1.00 98.62 109 TYR A C 1
ATOM 771 O O . TYR A 1 109 ? -0.893 -6.352 3.653 1.00 98.62 109 TYR A O 1
ATOM 779 N N . ARG A 1 110 ? -1.119 -7.846 5.337 1.00 98.12 110 ARG A N 1
ATOM 780 C CA . ARG A 1 110 ? -2.540 -7.609 5.574 1.00 98.12 110 ARG A CA 1
ATOM 781 C C . ARG A 1 110 ? -2.908 -7.610 7.055 1.00 98.12 110 ARG A C 1
ATOM 783 O O . ARG A 1 110 ? -2.225 -8.219 7.875 1.00 98.12 110 ARG A O 1
ATOM 790 N N . TRP A 1 111 ? -4.027 -6.967 7.363 1.00 98.25 111 TRP A N 1
ATOM 791 C CA . TRP A 1 111 ? -4.646 -6.913 8.684 1.00 98.25 111 TRP A CA 1
ATOM 792 C C . TRP A 1 111 ? -6.141 -7.183 8.558 1.00 98.25 111 TRP A C 1
ATOM 794 O O . TRP A 1 111 ? -6.755 -6.634 7.637 1.00 98.25 111 TRP A O 1
ATOM 804 N N . PRO A 1 112 ? -6.756 -7.960 9.467 1.00 97.31 112 PRO A N 1
ATOM 805 C CA . PRO A 1 112 ? -8.203 -7.942 9.627 1.00 97.31 112 PRO A CA 1
ATOM 806 C C . PRO A 1 112 ? -8.671 -6.503 9.848 1.00 97.31 112 PRO A C 1
ATOM 808 O O . PRO A 1 112 ? -8.065 -5.762 10.617 1.00 97.31 112 PRO A O 1
ATOM 811 N N . TYR A 1 113 ? -9.729 -6.109 9.159 1.00 97.62 113 TYR A N 1
ATOM 812 C CA . TYR A 1 113 ? -10.233 -4.748 9.146 1.00 97.62 113 TYR A CA 1
ATOM 813 C C . TYR A 1 113 ? -11.758 -4.757 9.197 1.00 97.62 113 TYR A C 1
ATOM 815 O O . TYR A 1 113 ? -12.424 -5.527 8.499 1.00 97.62 113 TYR A O 1
ATOM 823 N N . THR A 1 114 ? -12.310 -3.880 10.028 1.00 95.94 114 THR A N 1
ATOM 824 C CA . THR A 1 114 ? -13.739 -3.559 10.041 1.00 95.94 114 THR A CA 1
ATOM 825 C C . THR A 1 114 ? -13.935 -2.189 9.382 1.00 95.94 114 THR A C 1
ATOM 827 O O . THR A 1 114 ? -13.173 -1.275 9.701 1.00 95.94 114 THR A O 1
ATOM 830 N N . PRO A 1 115 ? -14.928 -1.988 8.494 1.00 94.75 115 PRO A N 1
ATOM 831 C CA . PRO A 1 115 ? -15.160 -0.690 7.866 1.00 94.75 115 PRO A CA 1
ATOM 832 C C . PRO A 1 115 ? -15.325 0.416 8.911 1.00 94.75 115 PRO A C 1
ATOM 834 O O . PRO A 1 115 ? -16.125 0.287 9.838 1.00 94.75 115 PRO A O 1
ATOM 837 N N . GLY A 1 116 ? -14.550 1.494 8.780 1.00 92.94 116 GLY A N 1
ATOM 838 C CA . GLY A 1 116 ? -14.542 2.606 9.737 1.00 92.94 116 GLY A CA 1
ATOM 839 C C . GLY A 1 116 ? -13.761 2.337 11.026 1.00 92.94 116 GLY A C 1
ATOM 840 O O . GLY A 1 116 ? -13.872 3.103 11.984 1.00 92.94 116 GLY A O 1
ATOM 841 N N . GLN A 1 117 ? -12.980 1.255 11.093 1.00 95.50 117 GLN A N 1
ATOM 842 C CA . GLN A 1 117 ? -12.102 0.998 12.228 1.00 95.50 117 GLN A CA 1
ATOM 843 C C . GLN A 1 117 ? -10.979 2.040 12.274 1.00 95.50 117 GLN A C 1
ATOM 845 O O . GLN A 1 117 ? -10.185 2.166 11.344 1.00 95.50 117 GLN A O 1
ATOM 850 N N . ARG A 1 118 ? -10.927 2.776 13.389 1.00 96.06 118 ARG A N 1
ATOM 851 C CA . ARG A 1 118 ? -10.000 3.892 13.659 1.00 96.06 118 ARG A CA 1
ATOM 852 C C . ARG A 1 118 ? -9.076 3.613 14.845 1.00 96.06 118 ARG A C 1
ATOM 854 O O . ARG A 1 118 ? -8.538 4.528 15.457 1.00 96.06 118 ARG A O 1
ATOM 861 N N . THR A 1 119 ? -8.931 2.347 15.209 1.00 97.31 119 THR A N 1
ATOM 862 C CA . THR A 1 119 ? -8.013 1.884 16.253 1.00 97.31 119 THR A CA 1
ATOM 863 C C . THR A 1 119 ? -6.900 1.067 15.622 1.00 97.31 119 THR A C 1
ATOM 865 O O . THR A 1 119 ? -7.051 0.576 14.504 1.00 97.31 119 THR A O 1
ATOM 868 N N . ASP A 1 120 ? -5.809 0.887 16.360 1.00 98.00 120 ASP A N 1
ATOM 869 C CA . ASP A 1 120 ? -4.717 0.007 15.956 1.00 98.00 120 ASP A CA 1
ATOM 870 C C . ASP A 1 120 ? -5.236 -1.414 15.654 1.00 98.00 120 ASP A C 1
ATOM 872 O O . ASP A 1 120 ? -5.989 -1.999 16.440 1.00 98.00 120 ASP A O 1
ATOM 876 N N . LEU A 1 121 ? -4.860 -1.934 14.487 1.00 98.31 121 LEU A N 1
ATOM 877 C CA . LEU A 1 121 ? -5.160 -3.278 13.994 1.00 98.31 121 LEU A CA 1
ATOM 878 C C . LEU A 1 121 ? -4.146 -4.311 14.513 1.00 98.31 121 LEU A C 1
ATOM 880 O O . LEU A 1 121 ? -4.327 -5.511 14.307 1.00 98.31 121 LEU A O 1
ATOM 884 N N . GLY A 1 122 ? -3.083 -3.861 15.183 1.00 97.50 122 GLY A N 1
ATOM 885 C CA . GLY A 1 122 ? -2.037 -4.705 15.736 1.00 97.50 122 GLY A CA 1
ATOM 886 C C . GLY A 1 122 ? -1.054 -5.207 14.678 1.00 97.50 122 GLY A C 1
ATOM 887 O O . GLY A 1 122 ? -0.738 -4.535 13.692 1.00 97.50 122 GLY A O 1
ATOM 888 N N . THR A 1 123 ? -0.509 -6.403 14.901 1.00 96.06 123 THR A N 1
ATOM 889 C CA . THR A 1 123 ? 0.538 -6.974 14.046 1.00 96.06 123 THR A CA 1
ATOM 890 C C . THR A 1 123 ? -0.023 -7.462 12.714 1.00 96.06 123 THR A C 1
ATOM 892 O O . THR A 1 123 ? -0.953 -8.264 12.678 1.00 96.06 123 THR A O 1
ATOM 895 N N . GLY A 1 124 ? 0.584 -7.003 11.619 1.00 96.00 124 GLY A N 1
ATOM 896 C CA . GLY A 1 124 ? 0.216 -7.420 10.269 1.00 96.00 124 GLY A CA 1
ATOM 897 C C . GLY A 1 124 ? 0.754 -8.797 9.916 1.00 96.00 124 GLY A C 1
ATOM 898 O O . GLY A 1 124 ? 1.884 -9.150 10.258 1.00 96.00 124 GLY A O 1
ATOM 899 N N . GLU A 1 125 ? -0.036 -9.550 9.166 1.00 96.88 125 GLU A N 1
ATOM 900 C CA . GLU A 1 125 ? 0.382 -10.805 8.561 1.00 96.88 125 GLU A CA 1
ATOM 901 C C . GLU A 1 125 ? 1.122 -10.520 7.250 1.00 96.88 125 GLU A C 1
ATOM 90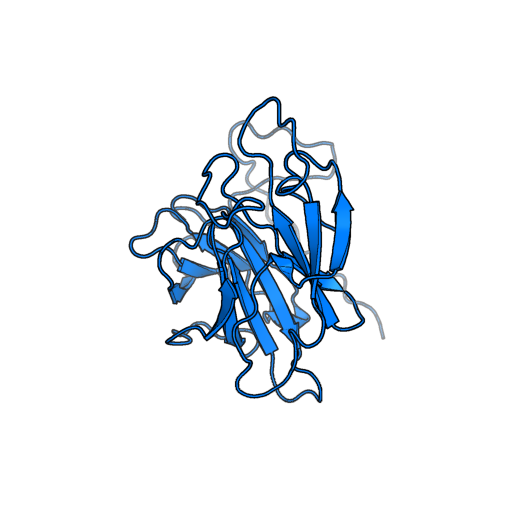3 O O . GLU A 1 125 ? 0.574 -9.896 6.341 1.00 96.88 125 GLU A O 1
ATOM 908 N N . MET A 1 126 ? 2.369 -10.979 7.129 1.00 98.06 126 MET A N 1
ATOM 909 C CA . MET A 1 126 ? 3.079 -10.959 5.849 1.00 98.06 126 MET A CA 1
ATOM 910 C C . MET A 1 126 ? 2.485 -12.026 4.929 1.00 98.06 126 MET A C 1
ATOM 912 O O . MET A 1 126 ? 2.357 -13.176 5.329 1.00 98.06 126 MET A O 1
ATOM 916 N N . MET A 1 127 ? 2.174 -11.666 3.687 1.00 97.19 127 MET A N 1
ATOM 917 C CA . MET A 1 127 ? 1.656 -12.614 2.696 1.00 97.19 127 MET A CA 1
ATOM 918 C C . MET A 1 127 ? 2.622 -12.867 1.550 1.00 97.19 127 MET A C 1
ATOM 920 O O . MET A 1 127 ? 2.757 -13.994 1.090 1.00 97.19 127 MET A O 1
ATOM 924 N N . ILE A 1 128 ? 3.273 -11.813 1.063 1.00 98.44 128 ILE A N 1
ATOM 925 C CA . ILE A 1 128 ? 4.191 -11.885 -0.075 1.00 98.44 128 ILE A CA 1
ATOM 926 C C . ILE A 1 128 ? 5.526 -11.319 0.376 1.00 98.44 128 ILE A C 1
ATOM 928 O O . ILE A 1 128 ? 5.547 -10.289 1.049 1.00 98.44 128 ILE A O 1
ATOM 932 N N . THR A 1 129 ? 6.619 -11.969 -0.010 1.00 98.31 129 THR A N 1
ATOM 933 C CA . THR A 1 129 ? 7.987 -11.542 0.301 1.00 98.31 129 THR A CA 1
ATOM 934 C C . THR A 1 129 ? 8.902 -11.642 -0.918 1.00 98.31 129 THR A C 1
ATOM 936 O O . THR A 1 129 ? 8.526 -12.207 -1.946 1.00 98.31 129 THR A O 1
ATOM 939 N N . GLY A 1 130 ? 10.109 -11.085 -0.819 1.00 97.38 130 GLY A N 1
ATOM 940 C CA . GLY A 1 130 ? 11.126 -11.170 -1.864 1.00 97.38 130 GLY A CA 1
ATOM 941 C C . GLY A 1 130 ? 10.797 -10.368 -3.120 1.00 97.38 130 GLY A C 1
ATOM 942 O O . GLY A 1 130 ? 11.275 -10.707 -4.201 1.00 97.38 130 GLY A O 1
ATOM 943 N N . ILE A 1 131 ? 9.982 -9.317 -3.000 1.00 97.56 131 ILE A N 1
ATOM 944 C CA . ILE A 1 131 ? 9.583 -8.492 -4.148 1.00 97.56 131 ILE A CA 1
ATOM 945 C C . ILE A 1 131 ? 10.767 -7.667 -4.678 1.00 97.56 131 ILE A C 1
ATOM 947 O O . ILE A 1 131 ? 10.809 -7.329 -5.859 1.00 97.56 131 ILE A O 1
ATOM 951 N N . ASP A 1 132 ? 11.752 -7.345 -3.832 1.00 95.94 132 ASP A N 1
ATOM 952 C CA . ASP A 1 132 ? 12.936 -6.581 -4.246 1.00 95.94 132 ASP A CA 1
ATOM 953 C C . ASP A 1 132 ? 14.086 -7.449 -4.787 1.00 95.94 132 ASP A C 1
ATOM 955 O O . ASP A 1 132 ? 15.192 -6.948 -5.006 1.00 95.94 132 ASP A O 1
ATOM 959 N N . LYS A 1 133 ? 13.850 -8.753 -4.979 1.00 94.88 133 LYS A N 1
ATOM 960 C CA . LYS A 1 133 ? 14.860 -9.700 -5.463 1.00 94.88 133 LYS A CA 1
ATOM 961 C C . LYS A 1 133 ? 14.953 -9.713 -6.996 1.00 94.88 133 LYS A C 1
ATOM 963 O O . LYS A 1 133 ? 13.969 -9.459 -7.687 1.00 94.88 133 LYS A O 1
ATOM 968 N N . ASP A 1 134 ? 16.127 -10.058 -7.519 1.00 92.62 134 ASP A N 1
ATOM 969 C CA . ASP A 1 134 ? 16.331 -10.495 -8.907 1.00 92.62 134 ASP A CA 1
ATOM 970 C C . ASP A 1 134 ? 16.077 -12.008 -9.085 1.00 92.62 134 ASP A C 1
ATOM 972 O O . ASP A 1 134 ? 15.679 -12.710 -8.148 1.00 92.62 134 ASP A O 1
ATOM 976 N N . SER A 1 135 ? 16.341 -12.527 -10.290 1.00 90.69 135 SER A N 1
ATOM 977 C CA . SER A 1 135 ? 16.227 -13.955 -10.620 1.00 90.69 135 SER A CA 1
ATOM 978 C C . SER A 1 135 ? 17.176 -14.860 -9.826 1.00 90.69 135 SER A C 1
ATOM 980 O O . SER A 1 135 ? 16.958 -16.067 -9.771 1.00 90.69 135 SER A O 1
ATOM 982 N N . ASN A 1 136 ? 18.218 -14.293 -9.217 1.00 92.06 136 ASN A N 1
ATOM 983 C CA . ASN A 1 136 ? 19.219 -14.995 -8.417 1.00 92.06 136 ASN A CA 1
ATOM 984 C C . ASN A 1 136 ? 18.950 -14.867 -6.906 1.00 92.06 136 ASN A C 1
ATOM 986 O O . ASN A 1 136 ? 19.706 -15.404 -6.098 1.00 92.06 136 ASN A O 1
ATOM 990 N N . GLY A 1 137 ? 17.883 -14.166 -6.510 1.00 91.44 137 GLY A N 1
ATOM 991 C CA . GLY A 1 137 ? 17.512 -13.944 -5.116 1.00 91.44 137 GLY A CA 1
ATOM 992 C C . GLY A 1 137 ? 18.215 -12.764 -4.435 1.00 91.44 137 GLY A C 1
ATOM 993 O O . GLY A 1 137 ? 18.025 -12.573 -3.231 1.00 91.44 137 GLY A O 1
ATOM 994 N N . ASN A 1 138 ? 18.991 -11.955 -5.163 1.00 93.12 138 ASN A N 1
ATOM 995 C CA . ASN A 1 138 ? 19.694 -10.795 -4.611 1.00 93.12 138 ASN A CA 1
ATOM 996 C C . ASN A 1 138 ? 18.784 -9.570 -4.574 1.00 93.12 138 ASN A C 1
ATOM 998 O O . ASN A 1 138 ? 18.069 -9.298 -5.535 1.00 93.12 138 ASN A O 1
ATOM 1002 N N . ARG A 1 139 ? 18.855 -8.784 -3.494 1.00 92.31 139 ARG A N 1
ATOM 1003 C CA . ARG A 1 139 ? 18.149 -7.498 -3.404 1.00 92.31 139 ARG A CA 1
ATOM 1004 C C . ARG A 1 139 ? 18.770 -6.470 -4.344 1.00 92.31 139 ARG A C 1
ATOM 1006 O O . ARG A 1 139 ? 19.985 -6.288 -4.328 1.00 92.31 139 ARG A O 1
ATOM 1013 N N . GLN A 1 140 ? 17.928 -5.782 -5.109 1.00 88.56 140 GLN A N 1
ATOM 1014 C CA . GLN A 1 140 ? 18.362 -4.879 -6.179 1.00 88.56 140 GLN A CA 1
ATOM 1015 C C . GLN A 1 140 ? 18.140 -3.388 -5.867 1.00 88.56 140 GLN A C 1
ATOM 1017 O O . GLN A 1 140 ? 18.910 -2.547 -6.329 1.00 88.56 140 GLN A O 1
ATOM 1022 N N . GLY A 1 141 ? 17.115 -3.014 -5.089 1.00 89.62 141 GLY A N 1
ATOM 1023 C CA . GLY A 1 141 ? 16.759 -1.605 -4.871 1.00 89.62 141 GLY A CA 1
ATOM 1024 C C . GLY A 1 141 ? 16.075 -0.953 -6.085 1.00 89.62 141 GLY A C 1
ATOM 1025 O O . GLY A 1 141 ? 15.250 -1.565 -6.747 1.00 89.62 141 GLY A O 1
ATOM 1026 N N . GLY A 1 142 ? 16.335 0.318 -6.398 1.00 92.38 142 GLY A N 1
ATOM 1027 C CA . GLY A 1 142 ? 15.699 1.005 -7.540 1.00 92.38 142 GLY A CA 1
ATOM 1028 C C . GLY A 1 142 ? 14.271 1.496 -7.257 1.00 92.38 142 GLY A C 1
ATOM 1029 O O . GLY A 1 142 ? 14.016 2.096 -6.209 1.00 92.38 142 GLY A O 1
ATOM 1030 N N . HIS A 1 143 ? 13.325 1.286 -8.182 1.00 95.50 143 HIS A N 1
ATOM 1031 C CA . HIS A 1 143 ? 11.934 1.704 -7.965 1.00 95.50 143 HIS A CA 1
ATOM 1032 C C . HIS A 1 143 ? 11.333 0.925 -6.787 1.00 95.50 143 HIS A C 1
ATOM 1034 O O . HIS A 1 143 ? 11.155 -0.287 -6.856 1.00 95.50 143 HIS A O 1
ATOM 1040 N N . ALA A 1 144 ? 11.039 1.615 -5.682 1.00 96.06 144 ALA A N 1
ATOM 1041 C CA . ALA A 1 144 ? 10.765 0.974 -4.392 1.00 96.06 144 ALA A CA 1
ATOM 1042 C C . ALA A 1 144 ? 9.274 0.780 -4.063 1.00 96.06 144 ALA A C 1
ATOM 1044 O O . ALA A 1 144 ? 8.951 0.129 -3.073 1.00 96.06 144 ALA A O 1
ATOM 1045 N N . THR A 1 145 ? 8.356 1.360 -4.835 1.00 97.44 145 THR A N 1
ATOM 1046 C CA . THR A 1 145 ? 6.914 1.266 -4.562 1.00 97.44 145 THR A CA 1
ATOM 1047 C C . THR A 1 145 ? 6.322 -0.032 -5.092 1.00 97.44 145 THR A C 1
ATOM 1049 O O . THR A 1 145 ? 6.716 -0.473 -6.171 1.00 97.44 145 THR A O 1
ATOM 1052 N N . ARG A 1 146 ? 5.355 -0.608 -4.368 1.00 97.88 146 ARG A N 1
ATOM 1053 C CA . ARG A 1 146 ? 4.559 -1.755 -4.825 1.00 97.88 146 ARG A CA 1
ATOM 1054 C C . ARG A 1 146 ? 3.087 -1.384 -4.821 1.00 97.88 146 ARG A C 1
ATOM 1056 O O . ARG A 1 146 ? 2.476 -1.253 -3.767 1.00 97.88 146 ARG A O 1
ATOM 1063 N N . THR A 1 147 ? 2.526 -1.127 -5.991 1.00 98.31 147 THR A N 1
ATOM 1064 C CA . THR A 1 147 ? 1.095 -0.823 -6.092 1.00 98.31 147 THR A CA 1
ATOM 1065 C C . THR A 1 147 ? 0.306 -2.115 -5.953 1.00 98.31 147 THR A C 1
ATOM 1067 O O . THR A 1 147 ? 0.711 -3.145 -6.494 1.00 98.31 147 THR A O 1
ATOM 1070 N N . LEU A 1 148 ? -0.787 -2.051 -5.193 1.00 98.38 148 LEU A N 1
ATOM 1071 C CA . LEU A 1 148 ? -1.666 -3.177 -4.903 1.00 98.38 148 LEU A CA 1
ATOM 1072 C C . LEU A 1 148 ? -3.030 -2.920 -5.533 1.00 98.38 148 LEU A C 1
ATOM 1074 O O . LEU A 1 148 ? -3.569 -1.825 -5.394 1.00 98.38 148 LEU A O 1
ATOM 1078 N N . MET A 1 149 ? -3.594 -3.936 -6.174 1.00 96.81 149 MET A N 1
ATOM 1079 C CA . MET A 1 149 ? -4.966 -3.910 -6.676 1.00 96.81 149 MET A CA 1
ATOM 1080 C C . MET A 1 149 ? -5.592 -5.290 -6.503 1.00 96.81 149 MET A C 1
ATOM 1082 O O . MET A 1 149 ? -4.919 -6.301 -6.686 1.00 96.81 149 MET A O 1
ATOM 1086 N N . LEU A 1 150 ? -6.873 -5.339 -6.156 1.00 95.12 150 LEU A N 1
ATOM 1087 C CA . LEU A 1 150 ? -7.653 -6.572 -6.102 1.00 95.12 150 LEU A CA 1
ATOM 1088 C C . LEU A 1 150 ? -8.721 -6.521 -7.189 1.00 95.12 150 LEU A C 1
ATOM 1090 O O . LEU A 1 150 ? -9.377 -5.496 -7.357 1.00 95.12 150 LEU A O 1
ATOM 1094 N N . ASP A 1 151 ? -8.892 -7.617 -7.923 1.00 94.06 151 ASP A N 1
ATOM 1095 C CA . ASP A 1 151 ? -10.013 -7.742 -8.853 1.00 94.06 151 ASP A CA 1
ATOM 1096 C C . ASP A 1 151 ? -11.252 -8.364 -8.197 1.00 94.06 151 ASP A C 1
ATOM 1098 O O . ASP A 1 151 ? -11.234 -8.828 -7.054 1.00 94.06 151 ASP A O 1
ATOM 1102 N N . MET A 1 152 ? -12.350 -8.406 -8.954 1.00 90.06 152 MET A N 1
ATOM 1103 C CA . MET A 1 152 ? -13.625 -8.966 -8.493 1.00 90.06 152 MET A CA 1
ATOM 1104 C C . MET A 1 152 ? -13.552 -10.467 -8.178 1.00 90.06 152 MET A C 1
ATOM 1106 O O . MET A 1 152 ? -14.389 -10.973 -7.435 1.00 90.06 152 MET A O 1
ATOM 1110 N N . GLN A 1 153 ? -12.562 -11.188 -8.716 1.00 91.12 153 GLN A N 1
ATOM 1111 C CA . GLN A 1 153 ? -12.320 -12.598 -8.399 1.00 91.12 153 GLN A CA 1
ATOM 1112 C C . GLN A 1 153 ? -11.445 -12.767 -7.149 1.00 91.12 153 GLN A C 1
ATOM 1114 O O . GLN A 1 153 ? -11.172 -13.892 -6.739 1.00 91.12 153 GLN A O 1
ATOM 1119 N N . GLY A 1 154 ? -11.001 -11.671 -6.529 1.00 92.38 154 GLY A N 1
ATOM 1120 C CA . GLY A 1 154 ? -10.160 -11.706 -5.342 1.00 92.38 154 GLY A CA 1
ATOM 1121 C C . GLY A 1 154 ? -8.685 -11.967 -5.614 1.00 92.38 154 GLY A C 1
ATOM 1122 O O . GLY A 1 154 ? -7.956 -12.330 -4.687 1.00 92.38 154 GLY A O 1
ATOM 1123 N N . ARG A 1 155 ? -8.236 -11.803 -6.862 1.00 95.94 155 ARG A N 1
ATOM 1124 C CA . ARG A 1 155 ? -6.824 -11.952 -7.215 1.00 95.94 155 ARG A CA 1
ATOM 1125 C C . ARG A 1 155 ? -6.095 -10.649 -6.917 1.00 95.94 155 ARG A C 1
ATOM 1127 O O . ARG A 1 155 ? -6.544 -9.578 -7.324 1.00 95.94 155 ARG A O 1
ATOM 1134 N N . LEU A 1 156 ? -4.977 -10.751 -6.206 1.00 98.00 156 LEU A N 1
ATOM 1135 C CA . LEU A 1 156 ? -4.129 -9.621 -5.838 1.00 98.00 156 LEU A CA 1
ATOM 1136 C C . LEU A 1 156 ? -3.074 -9.395 -6.916 1.00 98.00 156 LEU A C 1
ATOM 1138 O O . LEU A 1 156 ? -2.304 -10.300 -7.234 1.00 98.00 156 LEU A O 1
ATOM 1142 N N . TYR A 1 157 ? -3.014 -8.177 -7.430 1.00 98.50 157 TYR A N 1
ATOM 1143 C CA . TYR A 1 157 ? -2.001 -7.698 -8.358 1.00 98.50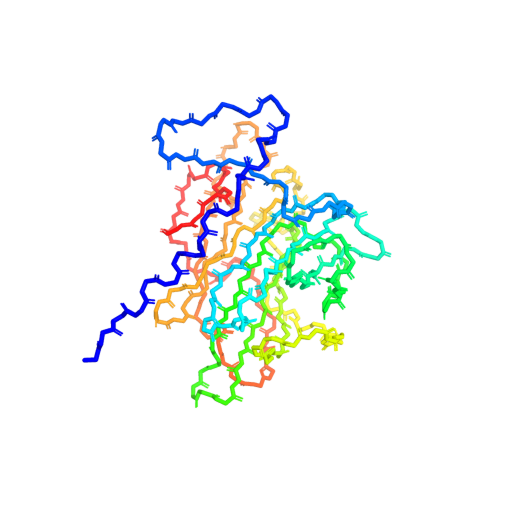 157 TYR A CA 1
ATOM 1144 C C . TYR A 1 157 ? -0.979 -6.888 -7.578 1.00 98.50 157 TYR A C 1
ATOM 1146 O O . TYR A 1 157 ? -1.335 -5.997 -6.804 1.00 98.50 157 TYR A O 1
ATOM 1154 N N . VAL A 1 158 ? 0.292 -7.202 -7.795 1.00 98.44 158 VAL A N 1
ATOM 1155 C CA . VAL A 1 158 ? 1.421 -6.523 -7.169 1.00 98.44 158 VAL A CA 1
ATOM 1156 C C . VAL A 1 158 ? 2.356 -6.050 -8.271 1.00 98.44 158 VAL A C 1
ATOM 1158 O O . VAL A 1 158 ? 2.918 -6.862 -9.010 1.00 98.44 158 VAL A O 1
ATOM 1161 N N . SER A 1 159 ? 2.498 -4.732 -8.381 1.00 97.75 159 SER A N 1
ATOM 1162 C CA . SER A 1 159 ? 3.439 -4.081 -9.295 1.00 97.75 159 SER A CA 1
ATOM 1163 C C . SER A 1 159 ? 4.828 -3.980 -8.665 1.00 97.75 159 SER A C 1
ATOM 1165 O O . SER A 1 159 ? 4.963 -3.673 -7.477 1.00 97.75 159 SER A O 1
ATOM 1167 N N . VAL A 1 160 ? 5.867 -4.199 -9.462 1.00 97.00 160 VAL A N 1
ATOM 1168 C CA . VAL A 1 160 ? 7.258 -3.895 -9.119 1.00 97.00 160 VAL A CA 1
ATOM 1169 C C . VAL A 1 160 ? 7.909 -3.212 -10.317 1.00 97.00 160 VAL A C 1
ATOM 1171 O O . VAL A 1 160 ? 7.691 -3.575 -11.467 1.00 97.00 160 VAL A O 1
ATOM 1174 N N . GLY A 1 161 ? 8.664 -2.152 -10.033 1.00 96.44 161 GLY A N 1
ATOM 1175 C CA . GLY A 1 161 ? 9.393 -1.409 -11.053 1.00 96.44 161 GLY A CA 1
ATOM 1176 C C . GLY A 1 161 ? 10.822 -1.917 -11.229 1.00 96.44 161 GLY A C 1
ATOM 1177 O O . GLY A 1 161 ? 11.344 -2.670 -10.409 1.00 96.44 161 GLY A O 1
ATOM 1178 N N . SER A 1 162 ? 11.476 -1.440 -12.282 1.00 95.50 162 SER A N 1
ATOM 1179 C CA . SER A 1 162 ? 12.852 -1.779 -12.649 1.00 95.50 162 SER A CA 1
ATOM 1180 C C . SER A 1 162 ? 13.895 -1.382 -11.598 1.00 95.50 162 SER A C 1
ATOM 1182 O O . SER A 1 162 ? 13.669 -0.502 -10.755 1.00 95.50 162 SER A O 1
ATOM 1184 N N . VAL A 1 163 ? 15.093 -1.974 -11.694 1.00 93.81 163 VAL A N 1
ATOM 1185 C CA . VAL A 1 163 ? 16.264 -1.561 -10.889 1.00 93.81 163 VAL A CA 1
ATOM 1186 C C . VAL A 1 163 ? 16.797 -0.184 -11.275 1.00 93.81 163 VAL A C 1
ATOM 1188 O O . VAL A 1 163 ? 17.291 0.553 -10.422 1.00 93.81 163 VAL A O 1
ATOM 1191 N N . GLY A 1 164 ? 16.636 0.214 -12.535 1.00 92.25 164 GLY A N 1
ATOM 1192 C CA . GLY A 1 164 ? 17.171 1.472 -13.034 1.00 92.25 164 GLY A CA 1
ATOM 1193 C C . GLY A 1 164 ? 16.405 2.030 -14.220 1.00 92.25 164 GLY A C 1
ATOM 1194 O O . GLY A 1 164 ? 15.309 1.587 -14.564 1.00 92.25 164 GLY A O 1
ATOM 1195 N N . ASN A 1 165 ? 16.993 3.049 -14.848 1.00 91.31 165 ASN A N 1
ATOM 1196 C CA . ASN A 1 165 ? 16.376 3.690 -16.002 1.00 91.31 165 ASN A CA 1
ATOM 1197 C C . ASN A 1 165 ? 16.263 2.750 -17.206 1.00 91.31 165 ASN A C 1
ATOM 1199 O O . ASN A 1 165 ? 15.250 2.776 -17.901 1.00 91.31 165 ASN A O 1
ATOM 1203 N N . ILE A 1 166 ? 17.303 1.942 -17.407 1.00 90.31 166 ILE A N 1
ATOM 1204 C CA . ILE A 1 166 ? 17.381 0.861 -18.382 1.00 90.31 166 ILE A CA 1
ATOM 1205 C C . ILE A 1 166 ? 17.594 -0.409 -17.568 1.00 90.31 166 ILE A C 1
ATOM 1207 O O . ILE A 1 166 ? 18.524 -0.470 -16.764 1.00 90.31 166 ILE A O 1
ATOM 1211 N N . ASP A 1 167 ? 16.714 -1.380 -17.764 1.00 87.69 167 ASP A N 1
ATOM 1212 C CA . ASP A 1 167 ? 16.774 -2.686 -17.125 1.00 87.69 167 ASP A CA 1
ATOM 1213 C C . ASP A 1 167 ? 16.799 -3.730 -18.234 1.00 87.69 167 ASP A C 1
ATOM 1215 O O . ASP A 1 167 ? 15.880 -3.793 -19.050 1.00 87.69 167 ASP A O 1
ATOM 1219 N N . GLY A 1 168 ? 17.911 -4.456 -18.338 1.00 85.44 168 GLY A N 1
ATOM 1220 C CA . GLY A 1 168 ? 18.097 -5.466 -19.381 1.00 85.44 168 GLY A CA 1
ATOM 1221 C C . GLY A 1 168 ? 17.329 -6.755 -19.100 1.00 85.44 168 GLY A C 1
ATOM 1222 O O . GLY A 1 168 ? 17.237 -7.604 -19.983 1.00 85.44 168 GLY A O 1
ATOM 1223 N N . ASP A 1 169 ? 16.795 -6.894 -17.886 1.00 85.88 169 ASP A N 1
ATOM 1224 C CA . ASP A 1 169 ? 16.030 -8.043 -17.428 1.00 85.88 169 ASP A CA 1
ATOM 1225 C C . ASP A 1 169 ? 14.660 -7.580 -16.917 1.00 85.88 169 ASP A C 1
ATOM 1227 O O . ASP A 1 169 ? 14.538 -6.692 -16.075 1.00 85.88 169 ASP A O 1
ATOM 1231 N N . SER A 1 170 ? 13.596 -8.208 -17.410 1.00 86.44 170 SER A N 1
ATOM 1232 C CA . SER A 1 170 ? 12.237 -7.895 -16.983 1.00 86.44 170 SER A CA 1
ATOM 1233 C C . SER A 1 170 ? 11.857 -8.537 -15.644 1.00 86.44 170 SER A C 1
ATOM 1235 O O . SER A 1 170 ? 10.717 -8.362 -15.207 1.00 86.44 170 SER A O 1
ATOM 1237 N N . TYR A 1 171 ? 12.766 -9.259 -14.957 1.00 89.00 171 TYR A N 1
ATOM 1238 C CA . TYR A 1 171 ? 12.497 -9.955 -13.684 1.00 89.00 171 TYR A CA 1
ATOM 1239 C C . TYR A 1 171 ? 11.748 -9.101 -12.654 1.00 89.00 171 TYR A C 1
ATOM 1241 O O . TYR A 1 171 ? 10.905 -9.609 -11.906 1.00 89.00 171 TYR A O 1
ATOM 1249 N N . ARG A 1 172 ? 12.020 -7.795 -12.650 1.00 90.94 172 ARG A N 1
ATOM 1250 C CA . ARG A 1 172 ? 11.320 -6.819 -11.820 1.00 90.94 172 ARG A CA 1
ATOM 1251 C C . ARG A 1 172 ? 10.263 -6.023 -12.553 1.00 90.94 172 ARG A C 1
ATOM 1253 O O . ARG A 1 172 ? 9.229 -5.824 -11.958 1.00 90.94 172 ARG A O 1
ATOM 1260 N N . SER A 1 173 ? 10.480 -5.578 -13.785 1.00 95.50 173 SER A N 1
ATOM 1261 C CA . SER A 1 173 ? 9.531 -4.762 -14.559 1.00 95.50 173 SER A CA 1
ATOM 1262 C C . SER A 1 173 ? 8.239 -5.502 -14.937 1.00 95.50 173 SER A C 1
ATOM 1264 O O . SER A 1 173 ? 8.001 -5.800 -16.107 1.00 95.50 173 SER A O 1
ATOM 1266 N N . ARG A 1 174 ? 7.419 -5.837 -13.936 1.00 96.06 174 ARG A N 1
ATOM 1267 C CA . ARG A 1 174 ? 6.262 -6.725 -14.052 1.00 96.06 174 ARG A CA 1
ATOM 1268 C C . ARG A 1 174 ? 5.175 -6.429 -13.036 1.00 96.06 174 ARG A C 1
ATOM 1270 O O . ARG A 1 174 ? 5.410 -5.959 -11.924 1.00 96.06 174 ARG A O 1
ATOM 1277 N N . ILE A 1 175 ? 3.974 -6.851 -13.402 1.00 98.12 175 ILE A N 1
ATOM 1278 C CA . ILE A 1 175 ? 2.864 -7.035 -12.475 1.00 98.12 175 ILE A CA 1
ATOM 1279 C C . ILE A 1 175 ? 2.668 -8.534 -12.322 1.00 98.12 175 ILE A C 1
ATOM 1281 O O . ILE A 1 175 ? 2.495 -9.247 -13.315 1.00 98.12 175 ILE A O 1
ATOM 1285 N N . ARG A 1 176 ? 2.681 -9.018 -11.079 1.00 98.25 176 ARG A N 1
ATOM 1286 C CA . ARG A 1 176 ? 2.317 -10.406 -10.784 1.00 98.25 176 ARG A CA 1
ATOM 1287 C C . ARG A 1 176 ? 0.970 -10.501 -10.099 1.00 98.25 176 ARG A C 1
ATOM 1289 O O . ARG A 1 176 ? 0.595 -9.616 -9.332 1.00 98.25 176 ARG A O 1
ATOM 1296 N N . ARG A 1 177 ? 0.274 -11.598 -10.374 1.00 98.19 177 ARG A N 1
ATOM 1297 C CA . ARG A 1 177 ? -1.056 -11.910 -9.867 1.00 98.19 177 ARG A CA 1
ATOM 1298 C C . ARG A 1 177 ? -1.013 -13.114 -8.929 1.00 98.19 177 ARG A C 1
ATOM 1300 O O . ARG A 1 177 ? -0.404 -14.135 -9.243 1.00 98.19 177 ARG A O 1
ATOM 1307 N N . PHE A 1 178 ? -1.695 -12.995 -7.795 1.00 98.00 178 PHE A N 1
ATOM 1308 C CA . PHE A 1 178 ? -1.773 -14.008 -6.744 1.00 98.00 178 PHE A CA 1
ATOM 1309 C C . PHE A 1 178 ? -3.234 -14.342 -6.446 1.00 98.00 178 PHE A C 1
ATOM 1311 O O . PHE A 1 178 ? -4.073 -13.449 -6.339 1.00 98.00 178 PHE A O 1
ATOM 1318 N N . SER A 1 179 ? -3.536 -15.630 -6.296 1.00 95.12 179 SER A N 1
ATOM 1319 C CA . SER A 1 179 ? -4.854 -16.107 -5.854 1.00 95.12 179 SER A CA 1
ATOM 1320 C C . SER A 1 179 ? -4.859 -16.351 -4.343 1.00 95.12 179 SER A C 1
ATOM 1322 O O . SER A 1 179 ? -3.799 -16.468 -3.735 1.00 95.12 179 SER A O 1
ATOM 1324 N N . GLY A 1 180 ? -6.044 -16.425 -3.731 1.00 92.69 180 GLY A N 1
ATOM 1325 C CA . GLY A 1 180 ? -6.185 -16.738 -2.302 1.00 92.69 180 GLY A CA 1
ATOM 1326 C C . GLY A 1 180 ? -5.814 -15.597 -1.347 1.00 92.69 180 GLY A C 1
ATOM 1327 O O . GLY A 1 180 ? -5.819 -15.794 -0.138 1.00 92.69 180 GLY A O 1
ATOM 1328 N N . ALA A 1 181 ? -5.546 -14.388 -1.852 1.00 94.00 181 ALA A N 1
ATOM 1329 C CA . ALA A 1 181 ? -5.209 -13.227 -1.020 1.00 94.00 181 ALA A CA 1
ATOM 1330 C C . ALA A 1 181 ? -6.312 -12.875 -0.001 1.00 94.00 181 ALA A C 1
ATOM 1332 O O . ALA A 1 181 ? -6.018 -12.347 1.070 1.00 94.00 181 ALA A O 1
ATOM 1333 N N . ARG A 1 182 ? -7.569 -13.209 -0.326 1.00 95.25 182 ARG A N 1
ATOM 1334 C CA . ARG A 1 182 ? -8.759 -12.987 0.506 1.00 95.25 182 ARG A CA 1
ATOM 1335 C C . ARG A 1 182 ? -9.079 -14.137 1.466 1.00 95.25 182 ARG A C 1
ATOM 1337 O O . ARG A 1 182 ? -10.036 -14.005 2.225 1.00 95.25 182 ARG A O 1
ATOM 1344 N N . ALA A 1 183 ? -8.325 -15.239 1.440 1.00 93.56 183 ALA A N 1
ATOM 1345 C CA . ALA A 1 183 ? -8.612 -16.404 2.270 1.00 93.56 183 ALA A CA 1
ATOM 1346 C C . ALA A 1 183 ? -8.646 -16.013 3.755 1.00 93.56 183 ALA A C 1
ATOM 1348 O O . ALA A 1 183 ? -7.726 -15.350 4.249 1.00 93.56 183 ALA A O 1
ATOM 1349 N N . ALA A 1 184 ? -9.716 -16.409 4.445 1.00 88.12 184 ALA A N 1
ATOM 1350 C CA . ALA A 1 184 ? -9.859 -16.201 5.878 1.00 88.12 184 ALA A CA 1
ATOM 1351 C C . ALA A 1 184 ? -8.867 -17.080 6.660 1.00 88.12 184 ALA A C 1
ATOM 1353 O O . ALA A 1 184 ? -8.557 -18.201 6.257 1.00 88.12 184 ALA A O 1
ATOM 1354 N N . GLY A 1 185 ? -8.396 -16.583 7.806 1.00 86.19 185 GLY A N 1
ATOM 1355 C CA . GLY A 1 185 ? -7.378 -17.258 8.616 1.00 86.19 185 GLY A CA 1
ATOM 1356 C C . GLY A 1 185 ? -5.952 -17.015 8.118 1.00 86.19 185 GLY A C 1
ATOM 1357 O O . GLY A 1 185 ? -5.734 -16.209 7.218 1.00 86.19 185 GLY A O 1
ATOM 1358 N N . ALA A 1 186 ? -4.978 -17.682 8.740 1.00 80.94 186 ALA A N 1
ATOM 1359 C CA . ALA A 1 186 ? -3.568 -17.496 8.412 1.00 80.94 186 ALA A CA 1
ATOM 1360 C C . ALA A 1 186 ? -3.227 -18.059 7.023 1.00 80.94 186 ALA A C 1
ATOM 1362 O O . ALA A 1 186 ? -3.653 -19.158 6.661 1.00 80.94 186 ALA A O 1
ATOM 1363 N N . VAL A 1 187 ? -2.414 -17.327 6.270 1.00 84.81 187 VAL A N 1
ATOM 1364 C CA . VAL A 1 187 ? -1.837 -17.743 4.994 1.00 84.81 187 VAL A CA 1
ATOM 1365 C C . VAL A 1 187 ? -0.350 -18.021 5.153 1.00 84.81 187 VAL A C 1
ATOM 1367 O O . VAL A 1 187 ? 0.351 -17.442 5.979 1.00 84.81 187 VAL A O 1
ATOM 1370 N N . SER A 1 188 ? 0.155 -18.930 4.327 1.00 91.50 188 SER A N 1
ATOM 1371 C CA . SER A 1 188 ? 1.599 -19.095 4.196 1.00 91.50 188 SER A CA 1
ATOM 1372 C C . SER A 1 188 ? 2.185 -17.920 3.427 1.00 91.50 188 SER A C 1
ATOM 1374 O O . SER A 1 188 ? 1.624 -17.492 2.419 1.00 91.50 188 SER A O 1
ATOM 1376 N N . VAL A 1 189 ? 3.339 -17.431 3.880 1.00 96.81 189 VAL A N 1
ATOM 1377 C CA . VAL A 1 189 ? 4.107 -16.432 3.134 1.00 96.81 189 VAL A CA 1
ATOM 1378 C C . VAL A 1 189 ? 4.564 -17.057 1.817 1.00 96.81 189 VAL A C 1
ATOM 1380 O O . VAL A 1 189 ? 5.182 -18.122 1.821 1.00 96.81 189 VAL A O 1
ATOM 1383 N N . VAL A 1 190 ? 4.290 -16.390 0.699 1.00 97.44 190 VAL A N 1
ATOM 1384 C CA . VAL A 1 190 ? 4.733 -16.819 -0.630 1.00 97.44 190 VAL A CA 1
ATOM 1385 C C . VAL A 1 190 ? 5.797 -15.878 -1.189 1.00 97.44 190 VAL A C 1
ATOM 1387 O O . VAL A 1 190 ? 5.776 -14.667 -0.969 1.00 97.44 190 VAL A O 1
ATOM 1390 N N . GLU A 1 191 ? 6.749 -16.431 -1.935 1.00 97.56 191 GLU A N 1
ATOM 1391 C CA . GLU A 1 191 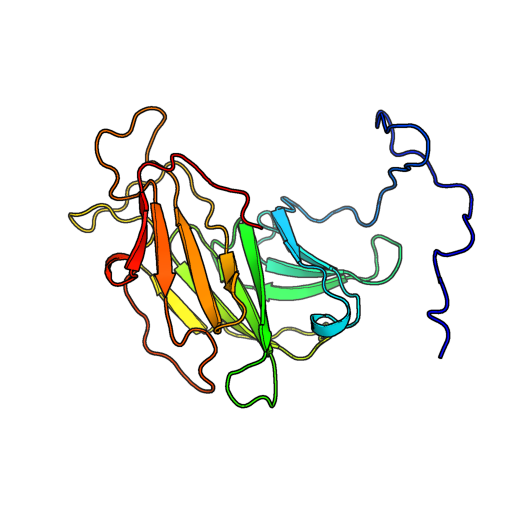? 7.733 -15.623 -2.659 1.00 97.56 191 GLU A CA 1
ATOM 1392 C C . GLU A 1 191 ? 7.065 -14.910 -3.837 1.00 97.56 191 GLU A C 1
ATOM 1394 O O . GLU A 1 191 ? 6.252 -15.485 -4.560 1.00 97.56 191 GLU A O 1
ATOM 1399 N N . PHE A 1 192 ? 7.447 -13.662 -4.095 1.00 97.19 192 PHE A N 1
ATOM 1400 C CA . PHE A 1 192 ? 6.916 -12.903 -5.225 1.00 97.19 192 PHE A CA 1
ATOM 1401 C C . PHE A 1 192 ? 7.085 -13.652 -6.557 1.00 97.19 192 PHE A C 1
ATOM 1403 O O . PHE A 1 192 ? 6.221 -13.595 -7.430 1.00 97.19 192 PHE A O 1
ATOM 1410 N N . SER A 1 193 ? 8.171 -14.416 -6.693 1.00 95.88 193 SER A N 1
ATOM 1411 C CA . SER A 1 193 ? 8.495 -15.202 -7.883 1.00 95.88 193 SER A CA 1
ATOM 1412 C C . SER A 1 193 ? 7.461 -16.275 -8.246 1.00 95.88 193 SER A C 1
ATOM 1414 O O . SER A 1 193 ? 7.402 -16.644 -9.422 1.00 95.88 193 SER A O 1
ATOM 1416 N N . VAL A 1 194 ? 6.635 -16.734 -7.294 1.00 96.31 194 VAL A N 1
ATOM 1417 C CA . VAL A 1 194 ? 5.594 -17.745 -7.554 1.00 96.31 194 VAL A CA 1
ATOM 1418 C C . VAL A 1 194 ? 4.312 -17.158 -8.145 1.00 96.31 194 VAL A C 1
ATOM 1420 O O . VAL A 1 194 ? 3.495 -17.905 -8.677 1.00 96.31 194 VAL A O 1
ATOM 1423 N N . GLY A 1 195 ? 4.121 -15.836 -8.064 1.00 97.19 195 GLY A N 1
ATOM 1424 C CA . GLY A 1 195 ? 2.957 -15.173 -8.648 1.00 97.19 195 GLY A CA 1
ATOM 1425 C C . GLY A 1 195 ? 2.955 -15.291 -10.168 1.00 97.19 195 GLY A C 1
ATOM 1426 O O . GLY A 1 195 ? 4.005 -15.218 -10.808 1.00 97.19 195 GLY A O 1
ATOM 1427 N N . GLU A 1 196 ? 1.779 -15.427 -10.765 1.00 97.88 196 GLU A N 1
ATOM 1428 C CA . GLU A 1 196 ? 1.629 -15.453 -12.218 1.00 97.88 196 GLU A CA 1
ATOM 1429 C C . GLU A 1 196 ? 2.093 -14.117 -12.810 1.00 97.88 196 GLU A C 1
ATOM 1431 O O . GLU A 1 196 ? 1.684 -13.063 -12.328 1.00 97.88 196 GLU A O 1
ATOM 1436 N N . VAL A 1 197 ? 2.931 -14.135 -13.849 1.00 97.75 197 VAL A N 1
ATOM 1437 C CA . VAL A 1 197 ? 3.296 -12.908 -14.573 1.00 97.75 197 VAL A CA 1
ATOM 1438 C C . VAL A 1 197 ? 2.082 -12.448 -15.376 1.00 97.75 197 VAL A C 1
ATOM 1440 O O . VAL A 1 197 ? 1.729 -13.059 -16.378 1.00 97.75 197 VAL A O 1
ATOM 1443 N N . PHE A 1 198 ? 1.433 -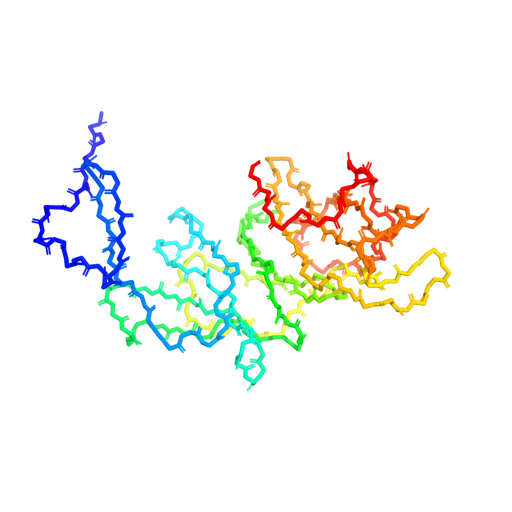11.384 -14.909 1.00 97.69 198 PHE A N 1
ATOM 1444 C CA . PHE A 1 198 ? 0.244 -10.822 -15.543 1.00 97.69 198 PHE A CA 1
ATOM 1445 C C . PHE A 1 198 ? 0.602 -9.809 -16.633 1.00 97.69 198 PHE A C 1
ATOM 1447 O O . PHE A 1 198 ? -0.016 -9.791 -17.693 1.00 97.69 198 PHE A O 1
ATOM 1454 N N . ALA A 1 199 ? 1.615 -8.983 -16.375 1.00 97.19 199 ALA A N 1
ATOM 1455 C CA . ALA A 1 199 ? 2.193 -8.059 -17.343 1.00 97.19 199 ALA A CA 1
ATOM 1456 C C . ALA A 1 199 ? 3.711 -8.014 -17.151 1.00 97.19 199 ALA A C 1
ATOM 1458 O O . ALA A 1 199 ? 4.181 -8.125 -16.018 1.00 97.19 199 ALA A O 1
ATOM 1459 N N . ASP A 1 200 ? 4.459 -7.841 -18.238 1.00 96.56 200 ASP A N 1
ATOM 1460 C CA . ASP A 1 200 ? 5.925 -7.848 -18.254 1.00 96.56 200 ASP A CA 1
ATOM 1461 C C . ASP A 1 200 ? 6.465 -6.723 -19.147 1.00 96.56 200 ASP A C 1
ATOM 1463 O O . ASP A 1 200 ? 5.767 -6.249 -20.045 1.00 96.56 200 ASP A O 1
ATOM 1467 N N . GLY A 1 201 ? 7.697 -6.279 -18.893 1.00 94.88 201 GLY A N 1
ATOM 1468 C CA . GLY A 1 201 ? 8.302 -5.133 -19.588 1.00 94.88 201 GLY A CA 1
ATOM 1469 C C . GLY A 1 201 ? 7.726 -3.778 -19.158 1.00 94.88 201 GLY A C 1
ATOM 1470 O O . GLY A 1 201 ? 7.846 -2.784 -19.874 1.00 94.88 201 GLY A O 1
ATOM 1471 N N . VAL A 1 202 ? 7.097 -3.740 -17.989 1.00 94.56 202 VAL A N 1
ATOM 1472 C CA . VAL A 1 202 ? 6.413 -2.578 -17.434 1.00 94.56 202 VAL A CA 1
ATOM 1473 C C . VAL A 1 202 ? 7.389 -1.913 -16.435 1.00 94.56 202 VAL A C 1
ATOM 1475 O O . VAL A 1 202 ? 7.795 -2.493 -15.428 1.00 94.56 202 VAL A O 1
ATOM 1478 N N . ARG A 1 203 ? 7.951 -0.747 -16.800 1.00 95.19 203 ARG A N 1
ATOM 1479 C CA . ARG A 1 203 ? 9.151 -0.177 -16.146 1.00 95.19 203 ARG A CA 1
ATOM 1480 C C . ARG A 1 203 ? 8.879 0.256 -14.706 1.00 95.19 203 ARG A C 1
ATOM 1482 O O . ARG A 1 203 ? 9.761 0.089 -13.865 1.00 95.19 203 ARG A O 1
ATOM 1489 N N . ASN A 1 204 ? 7.751 0.915 -14.438 1.00 95.50 204 ASN A N 1
ATOM 1490 C CA . ASN A 1 204 ? 7.421 1.448 -13.109 1.00 95.50 204 ASN A CA 1
ATOM 1491 C C . ASN A 1 204 ? 5.940 1.864 -13.003 1.00 95.50 204 ASN A C 1
ATOM 1493 O O . ASN A 1 204 ? 5.603 3.052 -12.985 1.00 95.50 204 ASN A O 1
ATOM 1497 N N . GLU A 1 205 ? 5.049 0.887 -12.925 1.00 94.19 205 GLU A N 1
ATOM 1498 C CA . GLU A 1 205 ? 3.597 1.056 -13.006 1.00 94.19 205 GLU A CA 1
ATOM 1499 C C . GLU A 1 205 ? 3.062 1.310 -11.610 1.00 94.19 205 GLU A C 1
ATOM 1501 O O . GLU A 1 205 ? 2.598 0.416 -10.901 1.00 94.19 205 GLU A O 1
ATOM 1506 N N . VAL A 1 206 ? 3.196 2.568 -11.198 1.00 94.44 206 VAL A N 1
ATOM 1507 C CA . VAL A 1 206 ? 2.779 3.043 -9.876 1.00 94.44 206 VAL A CA 1
ATOM 1508 C C . VAL A 1 206 ? 1.257 3.229 -9.798 1.00 94.44 206 VAL A C 1
ATOM 1510 O O . VAL A 1 206 ? 0.695 3.177 -8.709 1.00 94.44 206 VAL A O 1
ATOM 1513 N N . GLY A 1 207 ? 0.571 3.420 -10.929 1.00 89.44 207 GLY A N 1
ATOM 1514 C CA . GLY A 1 207 ? -0.891 3.497 -10.996 1.00 89.44 207 GLY A CA 1
ATOM 1515 C C . GLY A 1 207 ? -1.495 2.232 -11.600 1.00 89.44 207 GLY A C 1
ATOM 1516 O O . GLY A 1 207 ? -1.084 1.833 -12.685 1.00 89.44 207 GLY A O 1
ATOM 1517 N N . LEU A 1 208 ? -2.474 1.644 -10.909 1.00 88.88 208 LEU A N 1
ATOM 1518 C CA . LEU A 1 208 ? -3.336 0.556 -11.383 1.00 88.88 208 LEU A CA 1
ATOM 1519 C C . LEU A 1 208 ? -4.790 0.963 -11.104 1.00 88.88 208 LEU A C 1
ATOM 1521 O O . LEU A 1 208 ? -5.048 1.554 -10.052 1.00 88.88 208 LEU A O 1
ATOM 1525 N N . ALA A 1 209 ? -5.704 0.691 -12.034 1.00 82.94 209 ALA A N 1
ATOM 1526 C CA . ALA A 1 209 ? -7.122 1.033 -11.934 1.00 82.94 209 ALA A CA 1
ATOM 1527 C C . ALA A 1 209 ? -7.975 0.052 -12.742 1.00 82.94 209 ALA A C 1
ATOM 1529 O O . ALA A 1 209 ? -7.449 -0.485 -13.745 1.00 82.94 209 ALA A O 1
#

pLDDT: mean 90.23, std 13.75, range [31.89, 98.81]

Foldseek 3Di:
DDPPPPPPDDPPADADPPDDDPPPDGDDDQEDPLAQWAAWDADCVFAVRWIWTFSVPDVQTFTKTADDGYHPRIAGAEGDHQFHHAWDKDAAVVGDFIWIWTDGLFWIWIATDHHNDRHHSPDTATAEGLLQQAPVSDRQDAQRDWYWDADPQGKIKTAFAASDPDHPDQRGQFIFIHPCPRYPDHDDHDYSVPGHGPDTPRHHCSDDD

Organism: Hemiselmis andersenii (NCBI:txid464988)

Secondary structure (DSSP, 8-state):
--------------PPTT----TT----------TTEEEEE--HHHHTTPEEEEETTSSS-EEEEE-SSSTTSEEEEEE-TT--S-EEEEEPTTSS-EEEEEE-SS-EEEEEE-TT--S---SPEEEEE-TTB-TTS-B--SS----EEE-TT-PEEEEE--SSSS-S-TTSSEEEEES-TT-SS----EEGGGSEEEEES-S------

Sequence (209 aa):
SAIVDRCLSQSACSSYPSAWVPPGFCASSYATGLSGARGLFLDASLTNGDLLVVARGYNPPAVVAVWGSGDAERATIAQQSGLNHGVTVAEMEGGGGYFLYASSSDAVYRWPYTPGQRTDLGTGEMMITGIDKDSNGNRQGGHATRTLMLDMQGRLYVSVGSVGNIDGDSYRSRIRRFSGARAAGAVSVVEFSVGEVFADGVRNEVGLA

InterPro domains:
  IPR011041 Soluble quinoprotein glucose/sorbosone dehydrogenase, beta-propeller domain superfamily [SSF50952] (16-178)
  IPR011042 Six-bladed beta-propeller, TolB-like [G3DSA:2.120.10.30] (13-209)
  IPR054539 Pyrroloquinoline quinone-dependent pyranose dehydrogenase, beta-propeller domain [PF22807] (21-209)